Protein AF-S3J4E8-F1 (afdb_monomer_lite)

Secondary structure (DSSP, 8-state):
-HHHHHHHHHHEEEHHHHHHHHHHHHT--HHHHHHHHHHHHHHHHTT-PSS-----BEEETTTEEE--HHHHHHHHHHHHHHHTT--EEE-S-GGGTTEEEE-SS---EEE--EEEHHHHHHHHHHHTPPPPHHHHTTHHHHHHHHHHHHHHHHHHHHHHTT-PPPHHHHHHHHHHHHHHHHHHHHHSPTTTTTS-TT-HHHHHHHHHHHHHTT--TT-GGGSPPHHHHHHHHHHHSTT--HHHHHHHHHHH-SS---

Foldseek 3Di:
DVVVLVLLVLQWDWPVQQLVLCCVVVVHDSLVSLVVVLVLQVCVLVVNDPPFDWAWFDADSPPGTDDDPVQRVLSSVVSNCVNVVFDWDADPDPVRGQKIATDPPDGDIGGITTTRLLRVLLVCVVVVHDDGPSNPVNNVVNVVVNVVVVVVVVVVVVVCVPPPPPPVNVVVVVVVVVVVVVVVVVVPDPDQCVVHVLRLLNVLLVLVCVLCVQDDPVDPVSPDDLVVSLVVSCVSPPPDDSVRSSVSNVVSDPDDDD

Organism: NCBI:txid566551

Structure (mmCIF, N/CA/C/O backbone):
data_AF-S3J4E8-F1
#
_entry.id   AF-S3J4E8-F1
#
loop_
_atom_site.group_PDB
_atom_site.id
_atom_site.type_symbol
_atom_site.label_atom_id
_atom_site.label_alt_id
_atom_site.label_comp_id
_atom_site.label_asym_id
_atom_site.label_entity_id
_atom_site.label_seq_id
_atom_site.pdbx_PDB_ins_code
_atom_site.Cartn_x
_atom_site.Cartn_y
_atom_site.Cartn_z
_atom_site.occupancy
_atom_site.B_iso_or_equiv
_atom_site.auth_seq_id
_atom_site.auth_comp_id
_atom_site.auth_asym_id
_atom_site.auth_atom_id
_atom_site.pdbx_PDB_model_num
ATOM 1 N N . MET A 1 1 ? -10.960 23.795 16.284 1.00 60.25 1 MET A N 1
ATOM 2 C CA . MET A 1 1 ? -10.038 24.200 15.201 1.00 60.25 1 MET A CA 1
ATOM 3 C C . MET A 1 1 ? -8.609 23.750 15.504 1.00 60.25 1 MET A C 1
ATOM 5 O O . MET A 1 1 ? -8.178 22.798 14.882 1.00 60.25 1 MET A O 1
ATOM 9 N N . PHE A 1 2 ? -7.917 24.294 16.517 1.00 82.94 2 PHE A N 1
ATOM 10 C CA . PHE A 1 2 ? -6.540 23.864 16.852 1.00 82.94 2 PHE A CA 1
ATOM 11 C C . PHE A 1 2 ? -6.398 22.401 17.306 1.00 82.94 2 PHE A C 1
ATOM 13 O O . PHE A 1 2 ? -5.354 21.796 17.101 1.00 82.94 2 PHE A O 1
ATOM 20 N N . GLN A 1 3 ? -7.448 21.814 17.892 1.00 84.38 3 GLN A N 1
ATOM 21 C CA . GLN A 1 3 ? -7.449 20.404 18.302 1.00 84.38 3 GLN A CA 1
ATOM 22 C C . GLN A 1 3 ? -7.258 19.440 17.124 1.00 84.38 3 GLN A C 1
ATOM 24 O O . GLN A 1 3 ? -6.568 18.444 17.285 1.00 84.38 3 GLN A O 1
ATOM 29 N N . THR A 1 4 ? -7.818 19.744 15.949 1.00 84.62 4 THR A N 1
ATOM 30 C CA . THR A 1 4 ? -7.674 18.894 14.758 1.00 84.62 4 THR A CA 1
ATOM 31 C C . THR A 1 4 ? -6.219 18.850 14.309 1.00 84.62 4 THR A C 1
ATOM 33 O O . THR A 1 4 ? -5.640 17.775 14.261 1.00 84.62 4 THR A O 1
ATOM 36 N N . ILE A 1 5 ? -5.597 20.018 14.130 1.00 88.62 5 ILE A N 1
ATOM 37 C CA . ILE A 1 5 ? -4.186 20.129 13.734 1.00 88.62 5 ILE A CA 1
ATOM 38 C C . ILE A 1 5 ? -3.266 19.482 14.777 1.00 88.62 5 ILE A C 1
ATOM 40 O O . ILE A 1 5 ? -2.306 18.805 14.429 1.00 88.62 5 ILE A O 1
ATOM 44 N N . ASN A 1 6 ? -3.540 19.673 16.071 1.00 90.56 6 ASN A N 1
ATOM 45 C CA . ASN A 1 6 ? -2.738 19.049 17.125 1.00 90.56 6 ASN A CA 1
ATOM 46 C C . ASN A 1 6 ? -2.862 17.522 17.110 1.00 90.56 6 ASN A C 1
ATOM 48 O O . ASN A 1 6 ? -1.863 16.836 17.311 1.00 90.56 6 ASN A O 1
ATOM 52 N N . ASN A 1 7 ? -4.061 16.998 16.848 1.00 90.31 7 ASN A N 1
ATOM 53 C CA . ASN A 1 7 ? -4.269 15.565 16.693 1.00 90.31 7 ASN A CA 1
ATOM 54 C C . ASN A 1 7 ? -3.555 15.039 15.445 1.00 90.31 7 ASN A C 1
ATOM 56 O O . ASN A 1 7 ? -2.889 14.018 15.528 1.00 90.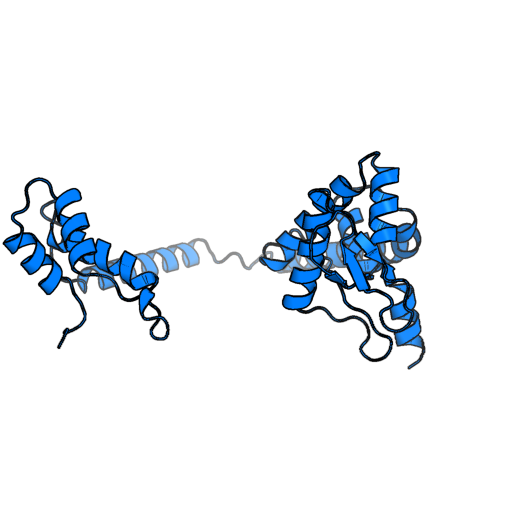31 7 ASN A O 1
ATOM 60 N N . GLU A 1 8 ? -3.633 15.738 14.315 1.00 92.12 8 GLU A N 1
ATOM 61 C CA . GLU A 1 8 ? -2.939 15.332 13.090 1.00 92.12 8 GLU A CA 1
ATOM 62 C C . GLU A 1 8 ? -1.423 15.312 13.287 1.00 92.12 8 GLU A C 1
ATOM 64 O O . GLU A 1 8 ? -0.780 14.305 13.010 1.00 92.12 8 GLU A O 1
ATOM 69 N N . LYS A 1 9 ? -0.859 16.367 13.884 1.00 92.44 9 LYS A N 1
ATOM 70 C CA . LYS A 1 9 ? 0.566 16.417 14.239 1.00 92.44 9 LYS A CA 1
ATOM 71 C C . LYS A 1 9 ? 0.978 15.308 15.203 1.00 92.44 9 LYS A C 1
ATOM 73 O O . LYS A 1 9 ? 2.098 14.816 15.118 1.00 92.44 9 LYS A O 1
ATOM 78 N N . TYR A 1 10 ? 0.101 14.928 16.129 1.00 94.12 10 TYR A N 1
ATOM 79 C CA . TYR A 1 10 ? 0.352 13.821 17.048 1.00 94.12 10 TYR A CA 1
ATOM 80 C C . TYR A 1 10 ? 0.416 12.468 16.320 1.00 94.12 10 TYR A C 1
ATOM 82 O O . TYR A 1 10 ? 1.228 11.620 16.698 1.00 94.12 10 TYR A O 1
ATOM 90 N N . GLU A 1 11 ? -0.400 12.289 15.276 1.00 95.69 11 GLU A N 1
ATOM 91 C CA . GLU A 1 11 ? -0.445 11.082 14.441 1.00 95.69 11 GLU A CA 1
ATOM 92 C C . GLU A 1 11 ? 0.729 10.965 13.464 1.00 95.69 11 GLU A C 1
ATOM 94 O O . GLU A 1 11 ? 0.938 9.875 12.945 1.00 95.69 11 GLU A O 1
ATOM 99 N N . LEU A 1 12 ? 1.502 12.026 13.208 1.00 96.19 12 LEU A N 1
ATOM 100 C CA . LEU A 1 12 ? 2.620 11.958 12.266 1.00 96.19 12 LEU A CA 1
ATOM 101 C C . LEU A 1 12 ? 3.702 10.991 12.747 1.00 96.19 12 LEU A C 1
ATOM 103 O O . LEU A 1 12 ? 4.309 11.168 13.810 1.00 96.19 12 LEU A O 1
ATOM 107 N N . VAL A 1 13 ? 3.981 10.003 11.905 1.00 97.69 13 VAL A N 1
ATOM 108 C CA . VAL A 1 13 ? 5.152 9.137 12.003 1.00 97.69 13 VAL A CA 1
ATOM 109 C C . VAL A 1 13 ? 5.897 9.240 10.680 1.00 97.69 13 VAL A C 1
ATOM 111 O O . VAL A 1 13 ? 5.409 8.785 9.648 1.00 97.69 13 VAL A O 1
ATOM 114 N N . HIS A 1 14 ? 7.057 9.893 10.705 1.00 97.62 14 HIS A N 1
ATOM 115 C CA . HIS A 1 14 ? 7.906 10.052 9.528 1.00 97.62 14 HIS A CA 1
ATOM 116 C C . HIS A 1 14 ? 8.497 8.701 9.108 1.00 97.62 14 HIS A C 1
ATOM 118 O O . HIS A 1 14 ? 8.865 7.895 9.971 1.00 97.62 14 HIS A O 1
ATOM 124 N N . PHE A 1 15 ? 8.604 8.456 7.800 1.00 97.31 15 PHE A N 1
ATOM 125 C CA . PHE A 1 15 ? 8.989 7.142 7.286 1.00 97.31 15 PHE A CA 1
ATOM 126 C C . PHE A 1 15 ? 10.349 6.660 7.793 1.00 97.31 15 PHE A C 1
ATOM 128 O O . PHE A 1 15 ? 10.477 5.522 8.237 1.00 97.31 15 PHE A O 1
ATOM 135 N N . GLU A 1 16 ? 11.340 7.547 7.800 1.00 96.81 16 GLU A N 1
ATOM 136 C CA . GLU A 1 16 ? 12.709 7.213 8.186 1.00 96.81 16 GLU A CA 1
ATOM 137 C C . GLU A 1 16 ? 12.808 6.783 9.656 1.00 96.81 16 GLU A C 1
ATOM 139 O O . GLU A 1 16 ? 13.573 5.877 9.983 1.00 96.81 16 GLU A O 1
ATOM 144 N N . ILE A 1 17 ? 11.978 7.367 10.532 1.00 97.75 17 ILE A N 1
ATOM 145 C CA . ILE A 1 17 ? 11.915 6.999 11.954 1.00 97.75 17 ILE A CA 1
ATOM 146 C C . ILE A 1 17 ? 11.391 5.570 12.087 1.00 97.75 17 ILE A C 1
ATOM 148 O O . ILE A 1 17 ? 12.041 4.734 12.713 1.00 97.75 17 ILE A O 1
ATOM 152 N N . LEU A 1 18 ? 10.242 5.280 11.466 1.00 97.50 18 LEU A N 1
ATOM 153 C CA . LEU A 1 18 ? 9.630 3.955 11.534 1.00 97.50 18 LEU A CA 1
ATOM 154 C C . LEU A 1 18 ? 10.574 2.882 10.981 1.00 97.50 18 LEU A C 1
ATOM 156 O O . LEU A 1 18 ? 10.802 1.869 11.634 1.00 97.50 18 LEU A O 1
ATOM 160 N N . LEU A 1 19 ? 11.142 3.110 9.796 1.00 97.50 19 LEU A N 1
ATOM 161 C CA . LEU A 1 19 ? 12.007 2.139 9.124 1.00 97.50 19 LEU A CA 1
ATOM 162 C C . LEU A 1 19 ? 13.306 1.892 9.889 1.00 97.50 19 LEU A C 1
ATOM 164 O O . LEU A 1 19 ? 13.728 0.743 10.006 1.00 97.50 19 LEU A O 1
ATOM 168 N N . SER A 1 20 ? 13.911 2.940 10.453 1.00 97.56 20 SER A N 1
ATOM 169 C CA . SER A 1 20 ? 15.115 2.803 11.280 1.00 97.56 20 SER A CA 1
ATOM 170 C C . SER A 1 20 ? 14.837 1.986 12.538 1.00 97.56 20 SER A C 1
ATOM 172 O O . SER A 1 20 ? 15.631 1.127 12.917 1.00 97.56 20 SER A O 1
ATOM 174 N N . GLU A 1 21 ? 13.704 2.220 13.196 1.00 97.31 21 GLU A N 1
ATOM 175 C CA . GLU A 1 21 ? 13.338 1.461 14.388 1.00 97.31 21 GLU A CA 1
ATOM 176 C C . GLU A 1 21 ? 12.974 0.008 14.076 1.00 97.31 21 GLU A C 1
ATOM 178 O O . GLU A 1 21 ? 13.419 -0.881 14.797 1.00 97.31 21 GLU A O 1
ATOM 183 N N . VAL A 1 22 ? 12.239 -0.250 12.989 1.00 96.06 22 VAL A N 1
ATOM 184 C CA . VAL A 1 22 ? 11.954 -1.614 12.510 1.00 96.06 22 VAL A CA 1
ATOM 185 C C . VAL A 1 22 ? 13.253 -2.347 12.176 1.00 96.06 22 VAL A C 1
ATOM 187 O O . VAL A 1 22 ? 13.450 -3.474 12.626 1.00 96.06 22 VAL A O 1
ATOM 190 N N . SER A 1 23 ? 14.164 -1.696 11.446 1.00 96.50 23 SER A N 1
ATOM 191 C CA . SER A 1 23 ? 15.484 -2.237 11.102 1.00 96.50 23 SER A CA 1
ATOM 192 C C . SER A 1 23 ? 16.270 -2.645 12.351 1.00 96.50 23 SER A C 1
ATOM 194 O O . SER A 1 23 ? 16.748 -3.777 12.441 1.00 96.50 23 SER A O 1
ATOM 196 N N . ASN A 1 24 ? 16.330 -1.765 13.353 1.00 96.19 24 ASN A N 1
ATOM 197 C CA . ASN A 1 24 ? 17.032 -2.035 14.608 1.00 96.19 24 ASN A CA 1
ATOM 198 C C . ASN A 1 24 ? 16.364 -3.138 15.442 1.00 96.19 24 ASN A C 1
ATOM 200 O O . ASN A 1 24 ? 17.056 -3.980 16.011 1.00 96.19 24 ASN A O 1
ATOM 204 N N . GLN A 1 25 ? 15.034 -3.131 15.540 1.00 95.06 25 GLN A N 1
ATOM 205 C CA . GLN A 1 25 ? 14.280 -4.075 16.366 1.00 95.06 25 GLN A CA 1
ATOM 206 C C . GLN A 1 25 ? 14.329 -5.499 15.808 1.00 95.06 25 GLN A C 1
ATOM 208 O O . GLN A 1 25 ? 14.538 -6.447 16.564 1.00 95.06 25 GLN A O 1
ATOM 213 N N . GLU A 1 26 ? 14.148 -5.645 14.496 1.00 93.31 26 GLU A N 1
ATOM 214 C CA . GLU A 1 26 ? 14.119 -6.947 13.821 1.00 93.31 26 GLU A CA 1
ATOM 215 C C . GLU A 1 26 ? 15.520 -7.419 13.394 1.00 93.31 26 GLU A C 1
ATOM 217 O O . GLU A 1 26 ? 15.673 -8.520 12.867 1.00 93.31 26 GLU A O 1
ATOM 222 N N . ASN A 1 27 ? 16.556 -6.609 13.651 1.00 95.25 27 ASN A N 1
ATOM 223 C CA . ASN A 1 27 ? 17.945 -6.877 13.276 1.00 95.25 27 ASN A CA 1
ATOM 224 C C . ASN A 1 27 ? 18.097 -7.175 11.769 1.00 95.25 27 ASN A C 1
ATOM 226 O O . ASN A 1 27 ? 18.763 -8.130 11.362 1.00 95.25 27 ASN A O 1
ATOM 230 N N . ILE A 1 28 ? 17.461 -6.334 10.954 1.00 95.69 28 ILE A N 1
ATOM 231 C CA . ILE A 1 28 ? 17.523 -6.341 9.487 1.00 95.69 28 ILE A CA 1
ATOM 232 C C . ILE A 1 28 ? 18.126 -5.025 8.993 1.00 95.69 28 ILE A C 1
ATOM 234 O O . ILE A 1 28 ? 18.152 -4.029 9.717 1.00 95.69 28 ILE A O 1
ATOM 238 N N . SER A 1 29 ? 18.601 -4.983 7.754 1.00 97.38 29 SER A N 1
ATOM 239 C CA . SER A 1 29 ? 19.073 -3.741 7.137 1.00 97.38 29 SER A CA 1
ATOM 240 C C . SER A 1 29 ? 17.929 -2.750 6.878 1.00 97.38 29 SER A C 1
ATOM 242 O O . SER A 1 29 ? 16.767 -3.133 6.726 1.00 97.38 29 SER A O 1
ATOM 244 N N . PHE A 1 30 ? 18.257 -1.460 6.766 1.00 96.75 30 PHE A N 1
ATOM 245 C CA . PHE A 1 30 ? 17.278 -0.428 6.402 1.00 96.75 30 PHE A CA 1
ATOM 246 C C . PHE A 1 30 ? 16.617 -0.719 5.041 1.00 96.75 30 PHE A C 1
ATOM 248 O O . PHE A 1 30 ? 15.410 -0.558 4.892 1.00 96.75 30 PHE A O 1
ATOM 255 N N . ALA A 1 31 ? 17.385 -1.234 4.073 1.00 97.25 31 ALA A N 1
ATOM 256 C CA . ALA A 1 31 ? 16.875 -1.650 2.767 1.00 97.25 31 ALA A CA 1
ATOM 257 C C . ALA A 1 31 ? 15.844 -2.792 2.874 1.00 97.25 31 ALA A C 1
ATOM 259 O O . ALA A 1 31 ? 14.809 -2.759 2.207 1.00 97.25 31 ALA A O 1
ATOM 260 N N . GLU A 1 32 ? 16.074 -3.775 3.749 1.00 97.19 32 GLU A N 1
ATOM 261 C CA . GLU A 1 32 ? 15.098 -4.840 4.019 1.00 97.19 32 GLU A CA 1
ATOM 262 C C . GLU A 1 32 ? 13.833 -4.293 4.692 1.00 97.19 32 GLU A C 1
ATOM 264 O O . GLU A 1 32 ? 12.727 -4.675 4.305 1.00 97.19 32 GLU A O 1
ATOM 269 N N . ALA A 1 33 ? 13.965 -3.352 5.635 1.00 96.50 33 ALA A N 1
ATOM 270 C CA . ALA A 1 33 ? 12.812 -2.679 6.238 1.00 96.50 33 ALA A CA 1
ATOM 271 C C . ALA A 1 33 ? 11.984 -1.919 5.181 1.00 96.50 33 ALA A C 1
ATOM 273 O O . ALA A 1 33 ? 10.755 -2.040 5.157 1.00 96.50 33 ALA A O 1
ATOM 274 N N . CYS A 1 34 ? 12.642 -1.209 4.255 1.00 97.38 34 CYS A N 1
ATOM 275 C CA . CYS A 1 34 ? 11.984 -0.575 3.108 1.00 97.38 34 CYS A CA 1
ATOM 276 C C . CYS A 1 34 ? 11.224 -1.595 2.252 1.00 97.38 34 CYS A C 1
ATOM 278 O O . CYS A 1 34 ? 10.076 -1.346 1.882 1.00 97.38 34 CYS A O 1
ATOM 280 N N . ALA A 1 35 ? 11.834 -2.750 1.964 1.00 96.38 35 ALA A N 1
ATOM 281 C CA . ALA A 1 35 ? 11.227 -3.801 1.149 1.00 96.38 35 ALA A CA 1
ATOM 282 C C . ALA A 1 35 ? 9.939 -4.354 1.777 1.00 96.38 35 ALA A C 1
ATOM 284 O O . ALA A 1 35 ? 8.937 -4.526 1.079 1.00 96.38 35 ALA A O 1
ATOM 285 N N . VAL A 1 36 ? 9.956 -4.607 3.091 1.00 92.94 36 VAL A N 1
ATOM 286 C CA . VAL A 1 36 ? 8.789 -5.102 3.838 1.00 92.94 36 VAL A CA 1
ATOM 287 C C . VAL A 1 36 ? 7.648 -4.091 3.762 1.00 92.94 36 VAL A C 1
ATOM 289 O O . VAL A 1 36 ? 6.560 -4.431 3.303 1.00 92.94 36 VAL A O 1
ATOM 292 N N . ILE A 1 37 ? 7.903 -2.832 4.123 1.00 93.12 37 ILE A N 1
ATOM 293 C CA . ILE A 1 37 ? 6.861 -1.798 4.128 1.00 93.12 37 ILE A CA 1
ATOM 294 C C . ILE A 1 37 ? 6.342 -1.501 2.714 1.00 93.12 37 ILE A C 1
ATOM 296 O O . ILE A 1 37 ? 5.136 -1.335 2.534 1.00 93.12 37 ILE A O 1
ATOM 300 N N . ALA A 1 38 ? 7.208 -1.494 1.694 1.00 93.81 38 ALA A N 1
ATOM 301 C CA . ALA A 1 38 ? 6.792 -1.310 0.301 1.00 93.81 38 ALA A CA 1
ATOM 302 C C . ALA A 1 38 ? 5.850 -2.420 -0.174 1.00 93.81 38 ALA A C 1
ATOM 304 O O . ALA A 1 38 ? 4.893 -2.149 -0.906 1.00 93.81 38 ALA A O 1
ATOM 305 N N . ARG A 1 39 ? 6.126 -3.668 0.219 1.00 89.69 39 ARG A N 1
ATOM 306 C CA . ARG A 1 39 ? 5.312 -4.830 -0.141 1.00 89.69 39 ARG A CA 1
ATOM 307 C C . ARG A 1 39 ? 3.933 -4.757 0.502 1.00 89.69 39 ARG A C 1
ATOM 309 O O . ARG A 1 39 ? 2.945 -4.876 -0.219 1.00 89.69 39 ARG A O 1
ATOM 316 N N . GLU A 1 40 ? 3.879 -4.497 1.806 1.00 88.06 40 GLU A N 1
ATOM 317 C CA . GLU A 1 40 ? 2.612 -4.344 2.532 1.00 88.06 40 GLU A CA 1
ATOM 318 C C . GLU A 1 40 ? 1.782 -3.184 1.955 1.00 88.06 40 GLU A C 1
ATOM 320 O O . GLU A 1 40 ? 0.613 -3.361 1.618 1.00 88.06 40 GLU A O 1
ATOM 325 N N . ALA A 1 41 ? 2.407 -2.026 1.709 1.00 88.75 41 ALA A N 1
ATOM 326 C CA . ALA A 1 41 ? 1.729 -0.874 1.112 1.00 88.75 41 ALA A CA 1
ATOM 327 C C . ALA A 1 41 ? 1.229 -1.136 -0.324 1.00 88.75 41 ALA A C 1
ATOM 329 O O . ALA A 1 41 ? 0.161 -0.654 -0.701 1.00 88.75 41 ALA A O 1
ATOM 330 N N . SER A 1 42 ? 1.968 -1.908 -1.133 1.00 86.19 42 SER A N 1
ATOM 331 C CA . SER A 1 42 ? 1.578 -2.216 -2.522 1.00 86.19 42 SER A CA 1
ATOM 332 C C . SER A 1 42 ? 0.309 -3.066 -2.591 1.00 86.19 42 SER A C 1
ATOM 334 O O . SER A 1 42 ? -0.554 -2.807 -3.428 1.00 86.19 42 SER A O 1
ATOM 336 N N . TRP A 1 43 ? 0.148 -4.038 -1.688 1.00 78.81 43 TRP A N 1
ATOM 337 C CA . TRP A 1 43 ? -1.056 -4.877 -1.637 1.00 78.81 43 TRP A CA 1
ATOM 338 C C . TRP A 1 43 ? -2.334 -4.079 -1.379 1.00 78.81 43 TRP A C 1
ATOM 340 O O . TRP A 1 43 ? -3.412 -4.443 -1.851 1.00 78.81 43 TRP A O 1
ATOM 350 N N . HIS A 1 44 ? -2.218 -2.957 -0.672 1.00 71.06 44 HIS A N 1
ATOM 351 C CA . HIS A 1 44 ? -3.345 -2.077 -0.395 1.00 71.06 44 HIS A CA 1
ATOM 352 C C . HIS A 1 44 ? -3.805 -1.276 -1.622 1.00 71.06 44 HIS A C 1
ATOM 354 O O . HIS A 1 44 ? -4.999 -0.996 -1.731 1.00 71.06 44 HIS A O 1
ATOM 360 N N . LEU A 1 45 ? -2.908 -0.963 -2.566 1.00 69.12 45 LEU A N 1
ATOM 361 C CA . LEU A 1 45 ? -3.271 -0.282 -3.818 1.00 69.12 45 LEU A CA 1
ATOM 362 C C . LEU A 1 45 ? -4.005 -1.197 -4.803 1.00 69.12 45 LEU A C 1
ATOM 364 O O . LEU A 1 45 ? -4.861 -0.735 -5.551 1.00 69.12 45 LEU A O 1
ATOM 368 N N . GLU A 1 46 ? -3.719 -2.499 -4.784 1.00 62.69 46 GLU A N 1
ATOM 369 C CA . GLU A 1 46 ? -4.351 -3.479 -5.681 1.00 62.69 46 GLU A CA 1
ATOM 370 C C . GLU A 1 46 ? -5.753 -3.917 -5.214 1.00 62.69 46 GLU A C 1
ATOM 372 O O . GLU A 1 46 ? -6.381 -4.780 -5.824 1.00 62.69 46 GLU A O 1
ATOM 377 N N . GLY A 1 47 ? -6.275 -3.326 -4.133 1.00 53.47 47 GLY A N 1
ATOM 378 C CA . GLY A 1 47 ? -7.628 -3.601 -3.649 1.00 53.47 47 GLY A CA 1
ATOM 379 C C . GLY A 1 47 ? -7.805 -4.990 -3.027 1.00 53.47 47 GLY A C 1
ATOM 380 O O . GLY A 1 47 ? -8.943 -5.413 -2.815 1.00 53.47 47 GLY A O 1
ATOM 381 N N . ILE A 1 48 ? -6.713 -5.688 -2.690 1.00 48.25 48 ILE A N 1
ATOM 382 C CA . ILE A 1 48 ? -6.744 -6.967 -1.968 1.00 48.25 48 ILE A CA 1
ATOM 383 C C . ILE A 1 48 ? -6.202 -6.756 -0.546 1.00 48.25 48 ILE A C 1
ATOM 385 O O . ILE A 1 48 ? -5.012 -6.944 -0.296 1.00 48.25 48 ILE A O 1
ATOM 389 N N . PRO A 1 49 ? -7.046 -6.368 0.427 1.00 49.72 49 PRO A N 1
ATOM 390 C CA . PRO A 1 49 ? -6.595 -6.207 1.796 1.00 49.72 49 PRO A CA 1
ATOM 391 C C . PRO A 1 49 ? -6.738 -7.519 2.577 1.00 49.72 49 PRO A C 1
ATOM 393 O O . PRO A 1 49 ? -7.838 -8.054 2.745 1.00 49.72 49 PRO A O 1
ATOM 396 N N . PHE A 1 50 ? -5.644 -7.959 3.198 1.00 45.88 50 PHE A N 1
ATOM 397 C CA . PHE A 1 50 ? -5.780 -8.381 4.589 1.00 45.88 50 PHE A CA 1
ATOM 398 C C . PHE A 1 50 ? -6.198 -7.149 5.410 1.00 45.88 50 PHE A C 1
ATOM 400 O O . PHE A 1 50 ? -5.838 -6.018 5.093 1.00 45.88 50 PHE A O 1
ATOM 407 N N . ASN A 1 51 ? -7.080 -7.371 6.380 1.00 54.12 51 ASN A N 1
ATOM 408 C CA . ASN A 1 51 ? -7.833 -6.339 7.089 1.00 54.12 51 ASN A CA 1
ATOM 409 C C . ASN A 1 51 ? -6.989 -5.134 7.562 1.00 54.12 51 ASN A C 1
ATOM 411 O O . ASN A 1 51 ? -6.001 -5.313 8.253 1.00 54.12 51 ASN A O 1
ATOM 415 N N . GLU A 1 52 ? -7.517 -3.929 7.297 1.00 62.00 52 GLU A N 1
ATOM 416 C CA . GLU A 1 52 ? -6.976 -2.599 7.656 1.00 62.00 52 GLU A CA 1
ATOM 417 C C . GLU A 1 52 ? -5.686 -2.180 6.933 1.00 62.00 52 GLU A C 1
ATOM 419 O O . GLU A 1 52 ? -4.594 -2.319 7.485 1.00 62.00 52 GLU A O 1
ATOM 424 N N . PRO A 1 53 ? -5.814 -1.599 5.719 1.00 72.31 53 PRO A N 1
ATOM 425 C CA . PRO A 1 53 ? -4.684 -0.956 5.074 1.00 72.31 53 PRO A CA 1
ATOM 426 C C . PRO A 1 53 ? -4.233 0.266 5.875 1.00 72.31 53 PRO A C 1
ATOM 428 O O . PRO A 1 53 ? -5.057 1.106 6.247 1.00 72.31 53 PRO A O 1
ATOM 431 N N . PHE A 1 54 ? -2.927 0.385 6.095 1.00 86.31 54 PHE A N 1
ATOM 432 C CA . PHE A 1 54 ? -2.313 1.686 6.331 1.00 86.31 54 PHE A CA 1
ATOM 433 C C . PHE A 1 54 ? -1.987 2.324 4.977 1.00 86.31 54 PHE A C 1
ATOM 435 O O . PHE A 1 54 ? -1.793 1.630 3.977 1.00 86.31 54 PHE A O 1
ATOM 442 N N . TYR A 1 55 ? -1.899 3.650 4.941 1.00 88.88 55 TYR A N 1
ATOM 443 C CA . TYR A 1 55 ? -1.539 4.383 3.728 1.00 88.88 55 TYR A CA 1
ATOM 444 C C . TYR A 1 55 ? -0.257 5.187 3.923 1.00 88.88 55 TYR A C 1
ATOM 446 O O . TYR A 1 55 ? 0.126 5.525 5.045 1.00 88.88 55 TYR A O 1
ATOM 454 N N . LEU A 1 56 ? 0.378 5.512 2.797 1.00 93.56 56 LEU A N 1
ATOM 455 C CA . LEU A 1 56 ? 1.490 6.454 2.727 1.00 93.56 56 LEU A CA 1
ATOM 456 C C . LEU A 1 56 ? 0.914 7.832 2.404 1.00 93.56 56 LEU A C 1
ATOM 458 O O . LEU A 1 56 ? 0.282 8.009 1.356 1.00 93.56 56 LEU A O 1
ATOM 462 N N . TYR A 1 57 ? 1.098 8.777 3.321 1.00 94.25 57 TYR A N 1
ATOM 463 C CA . TYR A 1 57 ? 0.480 10.095 3.264 1.00 94.25 57 TYR A CA 1
ATOM 464 C C . TYR A 1 57 ? 1.485 11.200 2.972 1.00 94.25 57 TYR A C 1
ATOM 466 O O . TYR A 1 57 ? 2.581 11.215 3.533 1.00 94.25 57 TYR A O 1
ATOM 474 N N . ASP A 1 58 ? 1.052 12.166 2.169 1.00 94.38 58 ASP A N 1
ATOM 475 C CA . ASP A 1 58 ? 1.606 13.513 2.210 1.00 94.38 58 ASP A CA 1
ATOM 476 C C . ASP A 1 58 ? 0.941 14.255 3.373 1.00 94.38 58 ASP A C 1
ATOM 478 O O . ASP A 1 58 ? -0.220 13.993 3.722 1.00 94.38 58 ASP A O 1
ATOM 482 N N . TYR A 1 59 ? 1.667 15.184 3.977 1.00 93.69 59 TYR A N 1
ATOM 483 C CA . TYR A 1 59 ? 1.132 16.006 5.047 1.00 93.69 59 TYR A CA 1
ATOM 484 C C . TYR A 1 59 ? 1.611 17.445 4.925 1.00 93.69 59 TYR A C 1
ATOM 486 O O . TYR A 1 59 ? 2.808 17.726 4.900 1.00 93.69 59 TYR A O 1
ATOM 494 N N . ASP A 1 60 ? 0.659 18.370 4.983 1.00 90.19 60 ASP A N 1
ATOM 495 C CA . ASP A 1 60 ? 0.940 19.779 5.198 1.00 90.19 60 ASP A CA 1
ATOM 496 C C . ASP A 1 60 ? -0.057 20.388 6.191 1.00 90.19 60 ASP A C 1
ATOM 498 O O . ASP A 1 60 ? -1.152 19.882 6.413 1.00 90.19 60 ASP A O 1
ATOM 502 N N . VAL A 1 61 ? 0.323 21.490 6.835 1.00 88.75 61 VAL A N 1
ATOM 503 C CA . VAL A 1 61 ? -0.481 22.090 7.918 1.00 88.75 61 VAL A CA 1
ATOM 504 C C . VAL A 1 61 ? -1.798 22.703 7.414 1.00 88.75 61 VAL A C 1
ATOM 506 O O . VAL A 1 61 ? -2.698 22.945 8.219 1.00 88.75 61 VAL A O 1
ATOM 509 N N . ILE A 1 62 ? -1.911 22.990 6.115 1.00 88.12 62 ILE A N 1
ATOM 510 C CA . ILE A 1 62 ? -3.094 23.601 5.503 1.00 88.12 62 ILE A CA 1
ATOM 511 C C . ILE A 1 62 ? -4.099 22.517 5.101 1.00 88.12 62 ILE A C 1
ATOM 513 O O . ILE A 1 62 ? -5.277 22.646 5.436 1.00 88.12 62 ILE A O 1
ATOM 517 N N . ASN A 1 63 ? -3.650 21.465 4.411 1.00 89.38 63 ASN A N 1
ATOM 518 C CA . ASN A 1 63 ? -4.520 20.405 3.891 1.00 89.38 63 ASN A CA 1
ATOM 519 C C . ASN A 1 63 ? -4.621 19.180 4.816 1.00 89.38 63 ASN A C 1
ATOM 521 O O . ASN A 1 63 ? -5.525 18.364 4.640 1.00 89.38 63 ASN A O 1
ATOM 525 N N . GLY A 1 64 ? -3.738 19.053 5.808 1.00 92.44 64 GLY A N 1
ATOM 526 C CA . GLY A 1 64 ? -3.659 17.890 6.688 1.00 92.44 64 GLY A CA 1
ATOM 527 C C . GLY A 1 64 ? -3.089 16.667 5.967 1.00 92.44 64 GLY A C 1
ATOM 528 O O . GLY A 1 64 ? -2.261 16.784 5.064 1.00 92.44 64 GLY A O 1
ATOM 529 N N . PHE A 1 65 ? -3.525 15.474 6.377 1.00 92.88 65 PHE A N 1
ATOM 530 C CA . PHE A 1 65 ? -3.157 14.229 5.699 1.00 92.88 65 PHE A CA 1
ATOM 531 C C . PHE A 1 65 ? -3.853 14.125 4.342 1.00 92.88 65 PHE A C 1
ATOM 533 O O . PHE A 1 65 ? -5.084 14.134 4.275 1.00 92.88 65 PHE A O 1
ATOM 540 N N . SER A 1 66 ? -3.079 13.911 3.282 1.00 91.38 66 SER A N 1
ATOM 541 C CA . SER A 1 66 ? -3.607 13.615 1.952 1.00 91.38 66 SER A CA 1
ATOM 542 C C . SER A 1 66 ? -2.969 12.351 1.383 1.00 91.38 66 SER A C 1
ATOM 544 O O . SER A 1 66 ? -1.773 12.104 1.534 1.00 91.38 66 SER A O 1
ATOM 546 N N . ASN A 1 67 ? -3.789 11.503 0.770 1.00 85.69 67 ASN A N 1
ATOM 547 C CA . ASN A 1 67 ? -3.331 10.360 -0.003 1.00 85.69 67 ASN A CA 1
ATOM 548 C C . ASN A 1 67 ? -3.939 10.451 -1.405 1.00 85.69 67 ASN A C 1
ATOM 550 O O . ASN A 1 67 ? -5.096 10.818 -1.594 1.00 85.69 67 ASN A O 1
ATOM 554 N N . SER A 1 68 ? -3.123 10.174 -2.409 1.00 87.75 68 SER A N 1
ATOM 555 C CA . SER A 1 68 ? -3.570 10.002 -3.787 1.00 87.75 68 SER A CA 1
ATOM 556 C C . SER A 1 68 ? -2.795 8.838 -4.369 1.00 87.75 68 SER A C 1
ATOM 558 O O . SER A 1 68 ? -1.641 8.638 -3.990 1.00 87.75 68 SER A O 1
ATOM 560 N N . ASP A 1 69 ? -3.388 8.108 -5.308 1.00 85.81 69 ASP A N 1
ATOM 561 C CA . ASP A 1 69 ? -2.716 6.961 -5.925 1.00 85.81 69 ASP A CA 1
ATOM 562 C C . ASP A 1 69 ? -1.371 7.368 -6.535 1.00 85.81 69 ASP A C 1
ATOM 564 O O . ASP A 1 69 ? -0.390 6.638 -6.430 1.00 85.81 69 ASP A O 1
ATOM 568 N N . ALA A 1 70 ? -1.285 8.570 -7.116 1.00 90.06 70 ALA A N 1
ATOM 569 C CA . ALA A 1 70 ? -0.037 9.111 -7.645 1.00 90.06 70 ALA A CA 1
ATOM 570 C C . ALA A 1 70 ? 1.030 9.297 -6.552 1.00 90.06 70 ALA A C 1
ATOM 572 O O . ALA A 1 70 ? 2.172 8.876 -6.735 1.00 90.06 70 ALA A O 1
ATOM 573 N N . PHE A 1 71 ? 0.660 9.887 -5.410 1.00 91.62 71 PHE A N 1
ATOM 574 C CA . PHE A 1 71 ? 1.579 10.078 -4.288 1.00 91.62 71 PHE A CA 1
ATOM 575 C C . PHE A 1 71 ? 1.980 8.743 -3.655 1.00 91.62 71 PHE A C 1
ATOM 577 O O . PHE A 1 71 ? 3.163 8.475 -3.488 1.00 91.62 71 PHE A O 1
ATOM 584 N N . SER A 1 72 ? 1.018 7.861 -3.378 1.00 90.50 72 SER A N 1
ATOM 585 C CA . SER A 1 72 ? 1.304 6.552 -2.791 1.00 90.50 72 SER A CA 1
ATOM 586 C C . SER A 1 72 ? 2.196 5.704 -3.701 1.00 90.50 72 SER A C 1
ATOM 588 O O . SER A 1 72 ? 3.135 5.083 -3.211 1.00 90.50 72 SER A O 1
ATOM 590 N N . ASN A 1 73 ? 1.988 5.736 -5.023 1.00 91.75 73 ASN A N 1
ATOM 591 C CA . ASN A 1 73 ? 2.894 5.092 -5.978 1.00 91.75 73 ASN A CA 1
ATOM 592 C C . ASN A 1 73 ? 4.303 5.704 -5.949 1.00 91.75 73 ASN A C 1
ATOM 594 O O . ASN A 1 73 ? 5.286 4.965 -5.998 1.00 91.75 73 ASN A O 1
ATOM 598 N N . GLN A 1 74 ? 4.420 7.031 -5.836 1.00 94.69 74 GLN A N 1
ATOM 599 C CA . GLN A 1 74 ? 5.708 7.717 -5.710 1.00 94.69 74 GLN A CA 1
ATOM 600 C C . GLN A 1 74 ? 6.454 7.277 -4.441 1.00 94.69 74 GLN A C 1
ATOM 602 O O . GLN A 1 74 ? 7.615 6.884 -4.529 1.00 94.69 74 GLN A O 1
ATOM 607 N N . SER A 1 75 ? 5.777 7.244 -3.291 1.00 95.50 75 SER A N 1
ATOM 608 C CA . SER A 1 75 ? 6.352 6.794 -2.017 1.00 95.50 75 SER A CA 1
ATOM 609 C C . SER A 1 75 ? 6.707 5.301 -2.019 1.00 95.50 75 SER A C 1
ATOM 611 O O . SER A 1 75 ? 7.742 4.909 -1.485 1.00 95.50 75 SER A O 1
ATOM 613 N N . ILE A 1 76 ? 5.898 4.448 -2.655 1.00 95.19 76 ILE A N 1
ATOM 614 C CA . ILE A 1 76 ? 6.221 3.022 -2.818 1.00 95.19 76 ILE A CA 1
ATOM 615 C C . ILE A 1 76 ? 7.459 2.844 -3.700 1.00 95.19 76 ILE A C 1
ATOM 617 O O . ILE A 1 76 ? 8.317 2.025 -3.377 1.00 95.19 76 ILE A O 1
ATOM 621 N N . ASN A 1 77 ? 7.577 3.595 -4.796 1.00 95.56 77 ASN A N 1
ATOM 622 C CA . ASN A 1 77 ? 8.765 3.548 -5.650 1.00 95.56 77 ASN A CA 1
ATOM 623 C C . ASN A 1 77 ? 10.006 4.058 -4.912 1.00 95.56 77 ASN A C 1
ATOM 625 O O . ASN A 1 77 ? 11.060 3.442 -5.025 1.00 95.56 77 ASN A O 1
ATOM 629 N N . PHE A 1 78 ? 9.859 5.090 -4.077 1.00 97.31 78 PHE A N 1
ATOM 630 C CA . PHE A 1 78 ? 10.933 5.559 -3.208 1.00 97.31 78 PHE A CA 1
ATOM 631 C C . PHE A 1 78 ? 11.449 4.438 -2.291 1.00 97.31 78 PHE A C 1
ATOM 633 O O . PHE A 1 78 ? 12.647 4.155 -2.250 1.00 97.31 78 PHE A O 1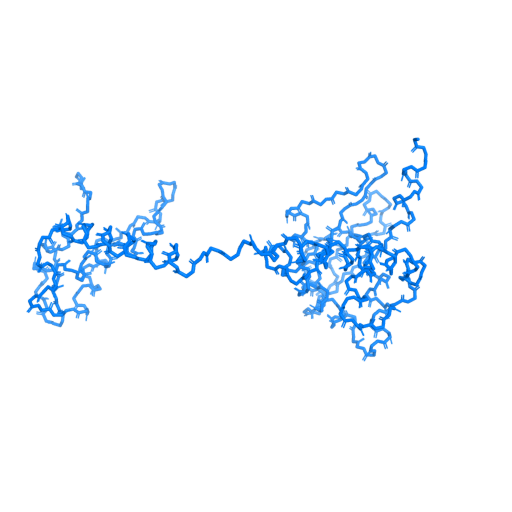
ATOM 640 N N . LEU A 1 79 ? 10.538 3.736 -1.608 1.00 97.50 79 LEU A N 1
ATOM 641 C CA . LEU A 1 79 ? 10.885 2.585 -0.774 1.00 97.50 79 LEU A CA 1
ATOM 642 C C . LEU A 1 79 ? 11.526 1.446 -1.581 1.00 97.50 79 LEU A C 1
ATOM 644 O O . LEU A 1 79 ? 12.479 0.830 -1.108 1.00 97.50 79 LEU A O 1
ATOM 648 N N . LYS A 1 80 ? 11.028 1.159 -2.791 1.00 96.62 80 LYS A N 1
ATOM 649 C CA . LYS A 1 80 ? 11.582 0.119 -3.675 1.00 96.62 80 LYS A CA 1
ATOM 650 C C . LYS A 1 80 ? 13.005 0.446 -4.118 1.00 96.62 80 LYS A C 1
ATOM 652 O O . LYS A 1 80 ? 13.853 -0.440 -4.086 1.00 96.62 80 LYS A O 1
ATOM 657 N N . ASP A 1 81 ? 13.281 1.693 -4.483 1.00 96.31 81 ASP A N 1
ATOM 658 C CA . ASP A 1 81 ? 14.626 2.117 -4.875 1.00 96.31 81 ASP A CA 1
ATOM 659 C C . ASP A 1 81 ? 15.602 1.964 -3.702 1.00 96.31 81 ASP A C 1
ATOM 661 O O . ASP A 1 81 ? 16.664 1.359 -3.862 1.00 96.31 81 ASP A O 1
ATOM 665 N N . MET A 1 82 ? 15.215 2.414 -2.501 1.00 96.62 82 MET A N 1
ATOM 666 C CA . MET A 1 82 ? 16.016 2.215 -1.285 1.00 96.62 82 MET A CA 1
ATOM 667 C C . MET A 1 82 ? 16.215 0.729 -0.954 1.00 96.62 82 MET A C 1
ATOM 669 O O . MET A 1 82 ? 17.309 0.318 -0.571 1.00 96.62 82 MET A O 1
ATOM 673 N N . ALA A 1 83 ? 15.189 -0.103 -1.147 1.00 97.25 83 ALA A N 1
ATOM 674 C CA . ALA A 1 83 ? 15.281 -1.551 -0.960 1.00 97.25 83 ALA A CA 1
ATOM 675 C C . ALA A 1 83 ? 16.256 -2.226 -1.941 1.00 97.25 83 ALA A C 1
ATOM 677 O O . ALA A 1 83 ? 16.869 -3.239 -1.609 1.00 97.25 83 ALA A O 1
ATOM 678 N N . LEU A 1 84 ? 16.421 -1.659 -3.138 1.00 95.56 84 LEU A N 1
ATOM 679 C CA . LEU A 1 84 ? 17.384 -2.104 -4.148 1.00 95.56 84 LEU A CA 1
ATOM 680 C C . LEU A 1 84 ? 18.787 -1.503 -3.950 1.00 95.56 84 LEU A C 1
ATOM 682 O O . LEU A 1 84 ? 19.667 -1.720 -4.784 1.00 95.56 84 LEU A O 1
ATOM 686 N N . GLY A 1 85 ? 19.007 -0.783 -2.846 1.00 93.94 85 GLY A N 1
ATOM 687 C CA . GLY A 1 85 ? 20.300 -0.223 -2.465 1.00 93.94 85 GLY A CA 1
ATOM 688 C C . GLY A 1 85 ? 20.577 1.174 -3.015 1.00 93.94 85 GLY A C 1
ATOM 689 O O . GLY A 1 85 ? 21.717 1.620 -2.933 1.00 93.94 85 GLY A O 1
ATOM 690 N N . ALA A 1 86 ? 19.578 1.865 -3.574 1.00 95.06 86 ALA A N 1
ATOM 691 C CA . ALA A 1 86 ? 19.755 3.260 -3.955 1.00 95.06 86 ALA A CA 1
ATOM 692 C C . ALA A 1 86 ? 19.854 4.153 -2.711 1.00 95.06 86 ALA A C 1
ATOM 694 O O . ALA A 1 86 ? 19.041 4.056 -1.790 1.00 95.06 86 ALA A O 1
ATOM 695 N N . GLU A 1 87 ? 20.839 5.047 -2.706 1.00 94.81 87 GLU A N 1
ATOM 696 C CA . GLU A 1 87 ? 21.076 5.968 -1.596 1.00 94.81 87 GLU A CA 1
ATOM 697 C C . GLU A 1 87 ? 20.450 7.335 -1.882 1.00 94.81 87 GLU A C 1
ATOM 699 O O . GLU A 1 87 ? 20.647 7.918 -2.954 1.00 94.81 87 GLU A O 1
ATOM 704 N N . PHE A 1 88 ? 19.724 7.865 -0.898 1.00 95.44 88 PHE A N 1
ATOM 705 C CA . PHE A 1 88 ? 19.086 9.176 -0.958 1.00 95.44 88 PHE A CA 1
ATOM 706 C C . PHE A 1 88 ? 19.461 10.004 0.266 1.00 95.44 88 PHE A C 1
ATOM 708 O O . PHE A 1 88 ? 19.651 9.465 1.355 1.00 95.44 88 PHE A O 1
ATOM 715 N N . ALA A 1 89 ? 19.523 11.319 0.086 1.00 94.62 89 ALA A N 1
ATOM 716 C CA . ALA A 1 89 ? 19.687 12.274 1.172 1.00 94.62 89 ALA A CA 1
ATOM 717 C C . ALA A 1 89 ? 18.617 13.362 1.078 1.00 94.62 89 ALA A C 1
ATOM 719 O O . ALA A 1 89 ? 18.240 13.770 -0.024 1.00 94.62 89 ALA A O 1
ATOM 720 N N . GLU A 1 90 ? 18.143 13.831 2.233 1.00 95.19 90 GLU A N 1
ATOM 721 C CA . GLU A 1 90 ? 17.274 15.006 2.291 1.00 95.19 90 GLU A CA 1
ATOM 722 C C . GLU A 1 90 ? 18.047 16.244 1.805 1.00 95.19 90 GLU A C 1
ATOM 724 O O . GLU A 1 90 ? 19.208 16.474 2.164 1.00 95.19 90 GLU A O 1
ATOM 729 N N . GLU A 1 91 ? 17.395 17.053 0.978 1.00 92.38 91 GLU A N 1
ATOM 730 C CA . GLU A 1 91 ? 17.933 18.310 0.483 1.00 92.38 91 GLU A CA 1
ATOM 731 C C . GLU A 1 91 ? 18.201 19.286 1.633 1.00 92.38 91 GLU A C 1
ATOM 733 O O . GLU A 1 91 ? 17.351 19.567 2.476 1.00 92.38 91 GLU A O 1
ATOM 738 N N . SER A 1 92 ? 19.398 19.875 1.644 1.00 89.75 92 SER A N 1
ATOM 739 C CA . SER A 1 92 ? 19.807 20.790 2.720 1.00 89.75 92 SER A CA 1
ATOM 740 C C . SER A 1 92 ? 19.148 22.173 2.629 1.00 89.75 92 SER A C 1
ATOM 742 O O . SER A 1 92 ? 19.235 22.959 3.574 1.00 89.75 92 SER A O 1
ATOM 744 N N . ASN A 1 93 ? 18.537 22.513 1.490 1.00 89.44 93 ASN A N 1
ATOM 745 C CA . ASN A 1 93 ? 17.890 23.806 1.289 1.00 89.44 93 ASN A CA 1
ATOM 746 C C . ASN A 1 93 ? 16.514 23.837 1.995 1.00 89.44 93 ASN A C 1
ATOM 748 O O . ASN A 1 93 ? 15.635 23.058 1.625 1.00 89.44 93 ASN A O 1
ATOM 752 N N . PRO A 1 94 ? 16.278 24.767 2.945 1.00 85.88 94 PRO A N 1
ATOM 753 C CA . PRO A 1 94 ? 15.007 24.873 3.665 1.00 85.88 94 PRO A CA 1
ATOM 754 C C . PRO A 1 94 ? 13.767 25.033 2.776 1.00 85.88 94 PRO A C 1
ATOM 756 O O . PRO A 1 94 ? 12.686 24.603 3.177 1.00 85.88 94 PRO A O 1
ATOM 759 N N . ASP A 1 95 ? 13.909 25.625 1.586 1.00 85.94 95 ASP A N 1
ATOM 760 C CA . ASP A 1 95 ? 12.793 25.851 0.654 1.00 85.94 95 ASP A CA 1
ATOM 761 C C . ASP A 1 95 ? 12.272 24.551 0.016 1.00 85.94 95 ASP A C 1
ATOM 763 O O . ASP A 1 95 ? 11.155 24.512 -0.498 1.00 85.94 95 ASP A O 1
ATOM 767 N N . VAL A 1 96 ? 13.076 23.486 0.051 1.00 87.69 96 VAL A N 1
ATOM 768 C CA . VAL A 1 96 ? 12.752 22.149 -0.475 1.00 87.69 96 VAL A CA 1
ATOM 769 C C . VAL A 1 96 ? 12.868 21.083 0.614 1.00 87.69 96 VAL A 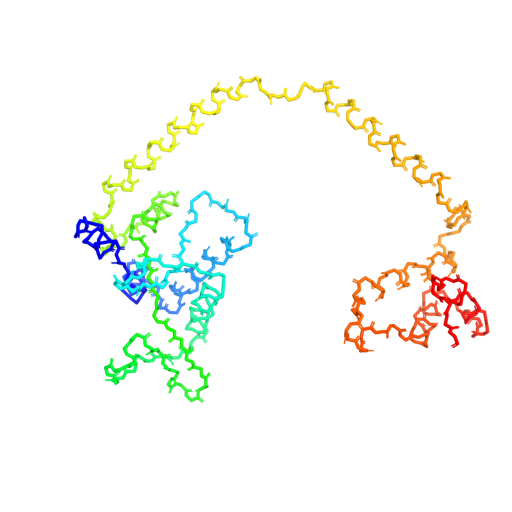C 1
ATOM 771 O O . VAL A 1 96 ? 13.165 19.926 0.331 1.00 87.69 96 VAL A O 1
ATOM 774 N N . LYS A 1 97 ? 12.632 21.468 1.871 1.00 88.88 97 LYS A N 1
ATOM 775 C CA . LYS A 1 97 ? 12.590 20.529 2.994 1.00 88.88 97 LYS A CA 1
ATOM 776 C C . LYS A 1 97 ? 11.624 19.372 2.703 1.00 88.88 97 LYS A C 1
ATOM 778 O O . LYS A 1 97 ? 10.556 19.593 2.127 1.00 88.88 97 LYS A O 1
ATOM 783 N N . GLY A 1 98 ? 12.007 18.158 3.095 1.00 91.06 98 GLY A N 1
ATOM 784 C CA . GLY A 1 98 ? 11.247 16.951 2.787 1.00 91.06 98 GLY A CA 1
ATOM 785 C C . GLY A 1 98 ? 11.435 16.444 1.359 1.00 91.06 98 GLY A C 1
ATOM 786 O O . GLY A 1 98 ? 10.751 15.510 0.951 1.00 91.06 98 GLY A O 1
ATOM 787 N N . MET A 1 99 ? 12.328 17.043 0.569 1.00 94.56 99 MET A N 1
ATOM 788 C CA . MET A 1 99 ? 12.740 16.503 -0.723 1.00 94.56 99 MET A CA 1
ATOM 789 C C . MET A 1 99 ? 13.968 15.617 -0.534 1.00 94.56 99 MET A C 1
ATOM 791 O O . MET A 1 99 ? 14.947 16.044 0.068 1.00 94.56 99 MET A O 1
ATOM 795 N N . TYR A 1 100 ? 13.931 14.406 -1.075 1.00 96.12 100 TYR A N 1
ATOM 796 C CA . TYR A 1 100 ? 15.030 13.450 -1.036 1.00 96.12 100 TYR A CA 1
ATOM 797 C C . TYR A 1 100 ? 15.585 13.257 -2.439 1.00 96.12 100 TYR A C 1
ATOM 799 O O . TYR A 1 100 ? 14.860 12.825 -3.336 1.00 96.12 100 TYR A O 1
ATOM 807 N N . SER A 1 101 ? 16.872 13.537 -2.621 1.00 95.19 101 SER A N 1
ATOM 808 C CA . SER A 1 101 ? 17.569 13.368 -3.897 1.00 95.19 101 SER A CA 1
ATOM 809 C C . SER A 1 101 ? 18.554 12.217 -3.832 1.00 95.19 101 SER A C 1
ATOM 811 O O . SER A 1 101 ? 19.164 11.938 -2.798 1.00 95.19 101 SER A O 1
ATOM 813 N N . ARG A 1 102 ? 18.700 11.534 -4.963 1.00 94.88 102 ARG A N 1
ATOM 814 C CA . ARG A 1 102 ? 19.594 10.390 -5.103 1.00 94.88 102 ARG A CA 1
ATOM 815 C C . ARG A 1 102 ? 21.067 10.829 -5.091 1.00 94.88 102 ARG A C 1
ATOM 817 O O . ARG A 1 102 ? 21.418 11.795 -5.765 1.00 94.88 102 ARG A O 1
ATOM 824 N N . ILE A 1 103 ? 21.922 10.118 -4.348 1.00 93.69 103 ILE A N 1
ATOM 825 C CA . ILE A 1 103 ? 23.345 10.481 -4.146 1.00 93.69 103 ILE A CA 1
ATOM 826 C C . ILE A 1 103 ? 24.352 9.442 -4.669 1.00 93.69 103 ILE A C 1
ATOM 828 O O . ILE A 1 103 ? 25.542 9.733 -4.774 1.00 93.69 103 ILE A O 1
ATOM 832 N N . ASP A 1 104 ? 23.895 8.262 -5.080 1.00 89.19 104 ASP A N 1
ATOM 833 C CA . ASP A 1 104 ? 24.714 7.138 -5.573 1.00 89.19 104 ASP A CA 1
ATOM 834 C C . ASP A 1 104 ? 25.084 7.235 -7.076 1.00 89.19 104 ASP A C 1
ATOM 836 O O . ASP A 1 104 ? 25.326 6.229 -7.741 1.00 89.19 104 ASP A O 1
ATOM 840 N N . SER A 1 105 ? 25.149 8.449 -7.634 1.00 80.12 105 SER A N 1
ATOM 841 C CA . SER A 1 105 ? 25.311 8.743 -9.077 1.00 80.12 105 SER A CA 1
ATOM 842 C C . SER A 1 105 ? 24.100 8.432 -9.972 1.00 80.12 105 SER A C 1
ATOM 844 O O . SER A 1 105 ? 24.166 8.681 -11.180 1.00 80.12 105 SER A O 1
ATOM 846 N N . GLY A 1 106 ? 22.995 7.918 -9.426 1.00 82.19 106 GLY A N 1
ATOM 847 C CA . GLY A 1 106 ? 21.725 7.830 -10.146 1.00 82.19 106 GLY A CA 1
ATOM 848 C C . GLY A 1 106 ? 21.006 9.180 -10.260 1.00 82.19 106 GLY A C 1
ATOM 849 O O . GLY A 1 106 ? 21.389 10.172 -9.645 1.00 82.19 106 GLY A O 1
ATOM 850 N N . SER A 1 107 ? 19.928 9.217 -11.045 1.00 86.50 107 SER A N 1
ATOM 851 C CA . SER A 1 107 ? 18.993 10.345 -11.080 1.00 86.50 107 SER A CA 1
ATOM 852 C C . SER A 1 107 ? 17.665 9.951 -10.440 1.00 86.50 107 SER A C 1
ATOM 854 O O . SER A 1 107 ? 17.244 8.796 -10.512 1.00 86.50 107 SER A O 1
ATOM 856 N N . GLY A 1 108 ? 17.010 10.912 -9.798 1.00 90.06 108 GLY A N 1
ATOM 857 C CA . GLY A 1 108 ? 15.722 10.704 -9.147 1.00 90.06 108 GLY A CA 1
ATOM 858 C C . GLY A 1 108 ? 15.590 11.553 -7.895 1.00 90.06 108 GLY A C 1
ATOM 859 O O . GLY A 1 108 ? 16.579 11.851 -7.224 1.00 90.06 108 GLY A O 1
ATOM 860 N N . TRP A 1 109 ? 14.358 11.942 -7.604 1.00 93.62 109 TRP A N 1
ATOM 861 C CA . TRP A 1 109 ? 13.999 12.615 -6.370 1.00 93.62 109 TRP A CA 1
ATOM 862 C C . TRP A 1 109 ? 12.621 12.142 -5.922 1.00 93.62 109 TRP A C 1
ATOM 864 O O . TRP A 1 109 ? 11.769 11.793 -6.745 1.00 93.62 109 TRP A O 1
ATOM 874 N N . TYR A 1 110 ? 12.412 12.151 -4.616 1.00 95.69 110 TYR A N 1
ATOM 875 C CA . TYR A 1 110 ? 11.176 11.748 -3.967 1.00 95.69 110 TYR A CA 1
ATOM 876 C C . TYR A 1 110 ? 10.807 12.754 -2.886 1.00 95.69 110 TYR A C 1
ATOM 878 O O . TYR A 1 110 ? 11.643 13.538 -2.441 1.00 95.69 110 TYR A O 1
ATOM 886 N N . ARG A 1 111 ? 9.541 12.750 -2.474 1.00 94.19 111 ARG A N 1
ATOM 887 C CA . ARG A 1 111 ? 9.109 13.526 -1.310 1.00 94.19 111 ARG A CA 1
ATOM 888 C C . ARG A 1 111 ? 9.030 12.613 -0.098 1.00 94.19 111 ARG A C 1
ATOM 890 O O . ARG A 1 111 ? 8.745 11.421 -0.226 1.00 94.19 111 ARG A O 1
ATOM 897 N N . GLU A 1 112 ? 9.272 13.193 1.066 1.00 95.62 112 GLU A N 1
ATOM 898 C CA . GLU A 1 112 ? 8.975 12.570 2.343 1.00 95.62 112 GLU A CA 1
ATOM 899 C C . GLU A 1 112 ? 7.504 12.162 2.402 1.00 95.62 112 GLU A C 1
ATOM 901 O O . GLU A 1 112 ? 6.631 12.756 1.763 1.00 95.62 112 GLU A O 1
ATOM 906 N N . PHE A 1 113 ? 7.234 11.137 3.193 1.00 96.69 113 PHE A N 1
ATOM 907 C CA . PHE A 1 113 ? 5.883 10.684 3.454 1.00 96.69 113 PHE A CA 1
ATOM 908 C C . PHE A 1 113 ? 5.754 10.242 4.905 1.00 96.69 113 PHE A C 1
ATOM 910 O O . PHE A 1 113 ? 6.731 9.996 5.624 1.00 96.69 113 PHE A O 1
ATOM 917 N N . TYR A 1 114 ? 4.504 10.136 5.323 1.00 96.94 114 TYR A N 1
ATOM 918 C CA . TYR A 1 114 ? 4.131 9.897 6.698 1.00 96.94 114 TYR A CA 1
ATOM 919 C C . TYR A 1 114 ? 3.161 8.732 6.800 1.00 96.94 114 TYR A C 1
ATOM 921 O O . TYR A 1 114 ? 2.343 8.479 5.914 1.00 96.94 114 TYR A O 1
ATOM 929 N N . PHE A 1 115 ? 3.214 8.071 7.945 1.00 95.62 115 PHE A N 1
ATOM 930 C CA . PHE A 1 115 ? 2.172 7.174 8.405 1.00 95.62 115 PHE A CA 1
ATOM 931 C C . PHE A 1 115 ? 1.302 7.915 9.411 1.00 95.62 115 PHE A C 1
ATOM 933 O O . PHE A 1 115 ? 1.803 8.704 10.219 1.00 95.62 115 PHE A O 1
ATOM 940 N N . LYS A 1 116 ? 0.006 7.607 9.418 1.00 95.00 116 LYS A N 1
ATOM 941 C CA . LYS A 1 116 ? -0.813 7.861 10.601 1.00 95.00 116 LYS A CA 1
ATOM 942 C C . LYS A 1 116 ? -0.497 6.799 11.636 1.00 95.00 116 LYS A C 1
ATOM 944 O O . LYS A 1 116 ? -0.758 5.616 11.418 1.00 95.00 116 LYS A O 1
ATOM 949 N N . GLY A 1 117 ? 0.030 7.235 12.769 1.00 95.69 117 GLY A N 1
ATOM 950 C CA . GLY A 1 117 ? 0.498 6.372 13.840 1.00 95.69 117 GLY A CA 1
ATOM 951 C C . GLY A 1 117 ? -0.535 5.356 14.308 1.00 95.69 117 GLY A C 1
ATOM 952 O O . GLY A 1 117 ? -0.206 4.182 14.450 1.00 95.69 117 GLY A O 1
ATOM 953 N N . THR A 1 118 ? -1.796 5.759 14.476 1.00 93.50 118 THR A N 1
ATOM 954 C CA . THR A 1 118 ? -2.864 4.828 14.862 1.00 93.50 118 THR A CA 1
ATOM 955 C C . THR A 1 118 ? -3.108 3.750 13.800 1.00 93.50 118 THR A C 1
ATOM 957 O O . THR A 1 118 ? -3.259 2.590 14.168 1.00 93.50 118 THR A O 1
ATOM 960 N N . GLU A 1 119 ? -3.124 4.098 12.508 1.00 92.00 119 GLU A N 1
ATOM 961 C CA . GLU A 1 119 ? -3.390 3.144 11.416 1.00 92.00 119 GLU A CA 1
ATOM 962 C C . GLU A 1 119 ? -2.271 2.102 11.311 1.00 92.00 119 GLU A C 1
ATOM 964 O O . GLU A 1 119 ? -2.537 0.905 11.397 1.00 92.00 119 GLU A O 1
ATOM 969 N N . ILE A 1 120 ? -1.011 2.547 11.240 1.00 92.94 120 ILE A N 1
ATOM 970 C CA . ILE A 1 120 ? 0.133 1.629 11.142 1.00 92.94 120 ILE A CA 1
ATOM 971 C C . ILE A 1 120 ? 0.273 0.759 12.401 1.00 92.94 120 ILE A C 1
ATOM 973 O O . ILE A 1 120 ? 0.573 -0.428 12.307 1.00 92.94 120 ILE A O 1
ATOM 977 N N . THR A 1 121 ? -0.029 1.304 13.584 1.00 94.50 121 THR A N 1
ATOM 978 C CA . THR A 1 121 ? -0.010 0.533 14.838 1.00 94.50 121 THR A CA 1
ATOM 979 C C . THR A 1 121 ? -1.050 -0.585 14.820 1.00 94.50 121 THR A C 1
ATOM 981 O O . THR A 1 121 ? -0.770 -1.681 15.302 1.00 94.50 121 THR A O 1
ATOM 984 N N . ILE A 1 122 ? -2.239 -0.346 14.255 1.00 91.00 122 ILE A N 1
ATOM 985 C CA . ILE A 1 122 ? -3.248 -1.402 14.111 1.00 91.00 122 ILE A CA 1
ATOM 986 C C . ILE A 1 122 ? -2.734 -2.512 13.187 1.00 91.00 122 ILE A C 1
ATOM 988 O O . ILE A 1 122 ? -2.852 -3.678 13.559 1.00 91.00 122 ILE A O 1
ATOM 992 N N . SER A 1 123 ? -2.107 -2.179 12.054 1.00 89.69 123 SER A N 1
ATOM 993 C CA . SER A 1 123 ? -1.552 -3.188 11.136 1.00 89.69 123 SER A CA 1
ATOM 994 C C . SER A 1 123 ? -0.461 -4.051 11.792 1.00 89.69 123 SER A C 1
ATOM 996 O O . SER A 1 123 ? -0.458 -5.271 11.623 1.00 89.69 123 SER A O 1
ATOM 998 N N . PHE A 1 124 ? 0.419 -3.466 12.612 1.00 91.00 124 PHE A N 1
ATOM 999 C CA . PHE A 1 124 ? 1.409 -4.236 13.383 1.00 91.00 124 PHE A CA 1
ATOM 1000 C C . PHE A 1 124 ? 0.753 -5.148 14.434 1.00 91.00 124 PHE A C 1
ATOM 1002 O O . PHE A 1 124 ? 1.116 -6.316 14.573 1.00 91.00 124 PHE A O 1
ATOM 1009 N N . LEU A 1 125 ? -0.245 -4.640 15.163 1.00 90.69 125 LEU A N 1
ATOM 1010 C CA . LEU A 1 125 ? -0.943 -5.423 16.186 1.00 90.69 125 LEU A CA 1
ATOM 1011 C C . LEU A 1 125 ? -1.790 -6.558 15.595 1.00 90.69 125 LEU A C 1
ATOM 1013 O O . LEU A 1 125 ? -1.900 -7.614 16.219 1.00 90.69 125 LEU A O 1
ATOM 1017 N N . ASP A 1 126 ? -2.397 -6.365 14.422 1.00 85.31 126 ASP A N 1
ATOM 1018 C CA . ASP A 1 126 ? -3.216 -7.399 13.776 1.00 85.31 126 ASP A CA 1
ATOM 1019 C C . ASP A 1 126 ? -2.360 -8.532 13.188 1.00 85.31 126 ASP A C 1
ATOM 1021 O O . ASP A 1 126 ? -2.776 -9.690 13.209 1.00 85.31 126 ASP A O 1
ATOM 1025 N N . THR A 1 127 ? -1.134 -8.222 12.751 1.00 84.38 127 THR A N 1
ATOM 1026 C CA . THR A 1 127 ? -0.149 -9.210 12.269 1.00 84.38 127 THR A CA 1
ATOM 1027 C C . THR A 1 127 ? 0.627 -9.905 13.393 1.00 84.38 127 THR A C 1
ATOM 1029 O O . THR A 1 127 ? 1.279 -10.920 13.153 1.00 84.38 127 THR A O 1
ATOM 1032 N N . GLY A 1 128 ? 0.526 -9.412 14.633 1.00 83.81 128 GLY A N 1
ATOM 1033 C CA . GLY A 1 128 ? 1.203 -9.988 15.798 1.00 83.81 128 GLY A CA 1
ATOM 1034 C C . GLY A 1 128 ? 2.703 -9.685 15.863 1.00 83.81 128 GLY A C 1
ATOM 1035 O O . GLY A 1 128 ? 3.432 -10.395 16.555 1.00 83.81 128 GLY A O 1
ATOM 1036 N N . VAL A 1 129 ? 3.160 -8.652 15.152 1.00 86.38 129 VAL A N 1
ATOM 1037 C CA . VAL A 1 129 ? 4.554 -8.190 15.162 1.00 86.38 129 VAL A CA 1
ATOM 1038 C C . VAL A 1 129 ? 4.784 -7.251 16.352 1.00 86.38 129 VAL A C 1
ATOM 1040 O O . VAL A 1 129 ? 3.870 -6.570 16.825 1.00 86.38 129 VAL A O 1
ATOM 1043 N N . ASN A 1 130 ? 6.016 -7.217 16.863 1.00 89.94 130 ASN A N 1
ATOM 1044 C CA . ASN A 1 130 ? 6.405 -6.304 17.936 1.00 89.94 130 ASN A CA 1
ATOM 1045 C C . ASN A 1 130 ? 6.313 -4.842 17.467 1.00 89.94 130 ASN A C 1
ATOM 1047 O O . ASN A 1 130 ? 6.738 -4.511 16.361 1.00 89.94 130 ASN A O 1
ATOM 1051 N N . LEU A 1 131 ? 5.781 -3.957 18.315 1.00 94.56 131 LEU A N 1
ATOM 1052 C CA . LEU A 1 131 ? 5.646 -2.540 17.978 1.00 94.56 131 LEU A CA 1
ATOM 1053 C C . LEU A 1 131 ? 6.984 -1.798 18.120 1.00 94.56 131 LEU A C 1
ATOM 1055 O O . LEU A 1 131 ? 7.555 -1.814 19.211 1.00 94.56 131 LEU A O 1
ATOM 1059 N N . PRO A 1 132 ? 7.425 -1.072 17.076 1.00 95.69 132 PRO A N 1
ATOM 1060 C CA . PRO A 1 132 ? 8.525 -0.121 17.172 1.00 95.69 132 PRO A CA 1
ATOM 1061 C C . PRO A 1 132 ? 8.277 0.952 18.249 1.00 95.69 132 PRO A C 1
ATOM 1063 O O . PRO A 1 132 ? 7.128 1.378 18.433 1.00 95.69 132 PRO A O 1
ATOM 1066 N N . PRO A 1 133 ? 9.323 1.454 18.933 1.00 96.19 133 PRO A N 1
ATOM 1067 C CA . PRO A 1 133 ? 9.203 2.482 19.973 1.00 96.19 133 PRO A CA 1
ATOM 1068 C C . PRO A 1 133 ? 8.380 3.726 19.590 1.00 96.19 133 PRO A C 1
ATOM 1070 O O . PRO A 1 133 ? 7.612 4.237 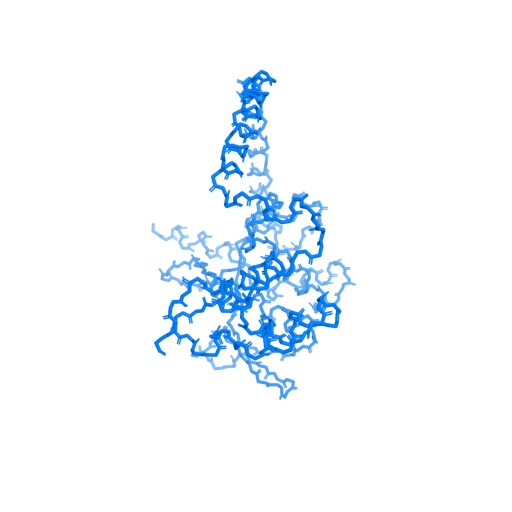20.409 1.00 96.19 133 PRO A O 1
ATOM 1073 N N . CYS A 1 134 ? 8.477 4.207 18.350 1.00 96.31 134 CYS A N 1
ATOM 1074 C CA . CYS A 1 134 ? 7.732 5.355 17.834 1.00 96.31 134 CYS A CA 1
ATOM 1075 C C . CYS A 1 134 ? 6.219 5.103 17.772 1.00 96.31 134 CYS A C 1
ATOM 1077 O O . CYS A 1 134 ? 5.436 6.061 17.805 1.00 96.31 134 CYS A O 1
ATOM 1079 N N . LEU A 1 135 ? 5.808 3.830 17.727 1.00 96.88 135 LEU A N 1
ATOM 1080 C CA . LEU A 1 135 ? 4.415 3.401 17.669 1.00 96.88 135 LEU A CA 1
ATOM 1081 C C . LEU A 1 135 ? 3.804 3.120 19.048 1.00 96.88 135 LEU A C 1
ATOM 1083 O O . LEU A 1 135 ? 2.582 3.160 19.199 1.00 96.88 135 LEU A O 1
ATOM 1087 N N . GLU A 1 136 ? 4.622 2.918 20.085 1.00 96.00 136 GLU A N 1
ATOM 1088 C CA . GLU A 1 136 ? 4.148 2.570 21.434 1.00 96.00 136 GLU A CA 1
ATOM 1089 C C . GLU A 1 136 ? 3.144 3.579 22.004 1.00 96.00 136 GLU A C 1
ATOM 1091 O O . GLU A 1 136 ? 2.163 3.209 22.657 1.00 96.00 136 GLU A O 1
ATOM 1096 N N . LYS A 1 137 ? 3.313 4.869 21.688 1.00 95.81 137 LYS A N 1
ATOM 1097 C CA . LYS A 1 137 ? 2.389 5.925 22.131 1.00 95.81 137 LYS A CA 1
ATOM 1098 C C . LYS A 1 137 ? 0.955 5.745 21.607 1.00 95.81 137 LYS A C 1
ATOM 1100 O O . LYS A 1 137 ? 0.027 6.261 22.226 1.00 95.81 137 LYS A O 1
ATOM 1105 N N . PHE A 1 138 ? 0.758 5.005 20.513 1.00 96.19 138 PHE A N 1
ATOM 1106 C CA . PHE A 1 138 ? -0.557 4.748 19.916 1.00 96.19 138 PHE A CA 1
ATOM 1107 C C . PHE A 1 138 ? -1.182 3.420 20.358 1.00 96.19 138 PHE A C 1
ATOM 1109 O O . PHE A 1 138 ? -2.377 3.218 20.122 1.00 96.19 138 PHE A O 1
ATOM 1116 N N . ARG A 1 139 ? -0.425 2.538 21.033 1.00 94.88 139 ARG A N 1
ATOM 1117 C CA . ARG A 1 139 ? -0.843 1.171 21.400 1.00 94.88 139 ARG A CA 1
ATOM 1118 C C . ARG A 1 139 ? -2.235 1.127 22.023 1.00 94.88 139 ARG A C 1
ATOM 1120 O O . ARG A 1 139 ? -3.111 0.428 21.526 1.00 94.88 139 ARG A O 1
ATOM 1127 N N . SER A 1 140 ? -2.462 1.913 23.078 1.00 94.38 140 SER A N 1
ATOM 1128 C CA . SER A 1 140 ? -3.730 1.884 23.821 1.00 94.38 140 SER A CA 1
ATOM 1129 C C . SER A 1 140 ? -4.936 2.224 22.938 1.00 94.38 140 SER A C 1
ATOM 1131 O O . SER A 1 140 ? -5.970 1.557 23.005 1.00 94.38 140 SER A O 1
ATOM 1133 N N . ARG A 1 141 ? -4.800 3.231 22.066 1.00 92.50 141 ARG A N 1
ATOM 1134 C CA . ARG A 1 141 ? -5.861 3.634 21.137 1.00 92.50 141 ARG A CA 1
ATOM 1135 C C . ARG A 1 141 ? -6.071 2.586 20.045 1.00 92.50 141 ARG A C 1
ATOM 1137 O O . ARG A 1 141 ? -7.216 2.252 19.746 1.00 92.50 141 ARG A O 1
ATOM 1144 N N . ALA A 1 142 ? -4.988 2.054 19.484 1.00 92.12 142 ALA A N 1
ATOM 1145 C CA . ALA A 1 142 ? -5.031 1.020 18.455 1.00 92.12 142 ALA A CA 1
ATOM 1146 C C . ALA A 1 142 ? -5.700 -0.270 18.965 1.00 92.12 142 ALA A C 1
ATOM 1148 O O . ALA A 1 142 ? -6.614 -0.781 18.322 1.00 92.12 142 ALA A O 1
ATOM 1149 N N . GLU A 1 143 ? -5.346 -0.744 20.164 1.00 92.44 143 GLU A N 1
ATOM 1150 C CA . GLU A 1 143 ? -5.962 -1.921 20.795 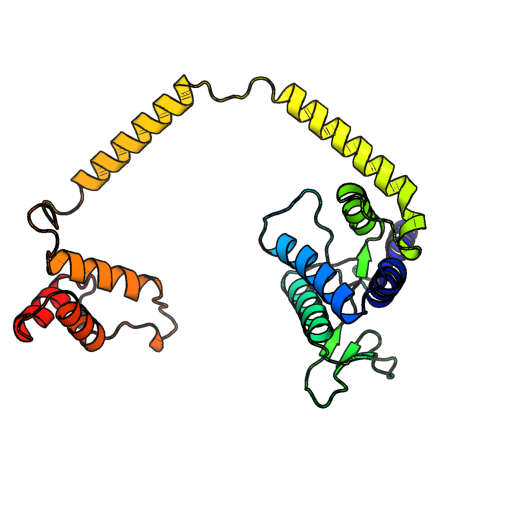1.00 92.44 143 GLU A CA 1
ATOM 1151 C C . GLU A 1 143 ? -7.468 -1.731 21.039 1.00 92.44 143 GLU A C 1
ATOM 1153 O O . GLU A 1 143 ? -8.265 -2.642 20.792 1.00 92.44 143 GLU A O 1
ATOM 1158 N N . GLN A 1 144 ? -7.887 -0.541 21.487 1.00 91.94 144 GLN A N 1
ATOM 1159 C CA . GLN A 1 144 ? -9.304 -0.215 21.678 1.00 91.94 144 GLN A CA 1
ATOM 1160 C C . GLN A 1 144 ? -10.089 -0.236 20.361 1.00 91.94 144 GLN A C 1
ATOM 1162 O O . GLN A 1 144 ? -11.200 -0.779 20.315 1.00 91.94 144 GLN A O 1
ATOM 1167 N N . LEU A 1 145 ? -9.526 0.338 19.293 1.00 89.38 145 LEU A N 1
ATOM 1168 C CA . LEU A 1 145 ? -10.141 0.342 17.964 1.00 89.38 145 LEU A CA 1
ATOM 1169 C C . LEU A 1 145 ?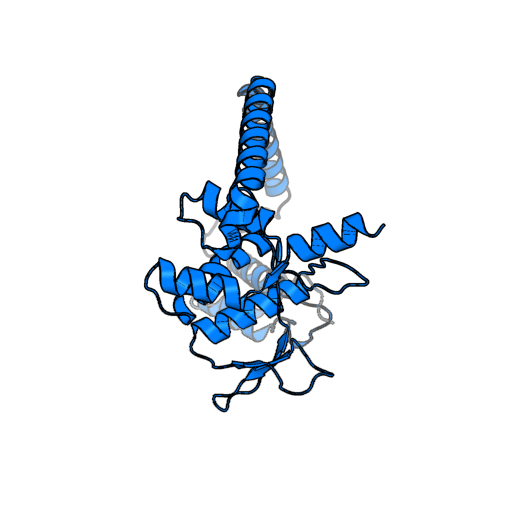 -10.220 -1.073 17.389 1.00 89.38 145 LEU A C 1
ATOM 1171 O O . LEU A 1 145 ? -11.295 -1.492 16.950 1.00 89.38 145 LEU A O 1
ATOM 1175 N N . LEU A 1 146 ? -9.135 -1.842 17.494 1.00 87.38 146 LEU A N 1
ATOM 1176 C CA . LEU A 1 146 ? -9.072 -3.225 17.035 1.00 87.38 146 LEU A CA 1
ATOM 1177 C C . LEU A 1 146 ? -10.093 -4.106 17.768 1.00 87.38 146 LEU A C 1
ATOM 1179 O O . LEU A 1 146 ? -10.815 -4.881 17.137 1.00 87.38 146 LEU A O 1
ATOM 1183 N N . LYS A 1 147 ? -10.225 -3.951 19.093 1.00 89.81 147 LYS A N 1
ATOM 1184 C CA . LYS A 1 147 ? -11.250 -4.643 19.889 1.00 89.81 147 LYS A CA 1
ATOM 1185 C C . LYS A 1 147 ? -12.661 -4.253 19.454 1.00 89.81 147 LYS A C 1
ATOM 1187 O O . LYS A 1 147 ? -13.477 -5.126 19.170 1.00 89.81 147 LYS A O 1
ATOM 1192 N N . SER A 1 148 ? -12.933 -2.954 19.334 1.00 88.56 148 SER A N 1
ATOM 1193 C CA . SER A 1 148 ? -14.245 -2.442 18.910 1.00 88.56 148 SER A CA 1
ATOM 1194 C C . SER A 1 148 ? -14.634 -2.951 17.519 1.00 88.56 148 SER A C 1
ATOM 1196 O O . SER A 1 148 ? -15.797 -3.278 17.272 1.00 88.56 148 SER A O 1
ATOM 1198 N N . LYS A 1 149 ? -13.660 -3.074 16.611 1.00 83.56 149 LYS A N 1
ATOM 1199 C CA . LYS A 1 149 ? -13.861 -3.659 15.286 1.00 83.56 149 LYS A CA 1
ATOM 1200 C C . LYS A 1 149 ? -14.121 -5.157 15.356 1.00 83.56 149 LYS A C 1
ATOM 1202 O O . LYS A 1 149 ? -15.068 -5.609 14.718 1.00 83.56 149 LYS A O 1
ATOM 1207 N N . LYS A 1 150 ? -13.331 -5.923 16.115 1.00 86.19 150 LYS A N 1
ATOM 1208 C CA . LYS A 1 150 ? -13.554 -7.368 16.311 1.00 86.19 150 LYS A CA 1
ATOM 1209 C C . LYS A 1 150 ? -14.954 -7.626 16.875 1.00 86.19 150 LYS A C 1
ATOM 1211 O O . LYS A 1 150 ? -15.665 -8.480 16.353 1.00 86.19 150 LYS A O 1
ATOM 1216 N N . ASP A 1 151 ? -15.403 -6.805 17.822 1.00 89.44 151 ASP A N 1
ATOM 1217 C CA . ASP A 1 151 ? -16.763 -6.855 18.365 1.00 89.44 151 ASP A CA 1
ATOM 1218 C C . ASP A 1 151 ? -17.827 -6.491 17.316 1.00 89.44 151 ASP A C 1
ATOM 1220 O O . ASP A 1 151 ? -18.877 -7.136 17.247 1.00 89.44 151 ASP A O 1
ATOM 1224 N N . ARG A 1 152 ? -17.583 -5.476 16.472 1.00 86.50 152 ARG A N 1
ATOM 1225 C CA . ARG A 1 152 ? -18.484 -5.109 15.364 1.00 86.50 152 ARG A CA 1
ATOM 1226 C C . ARG A 1 152 ? -18.587 -6.229 14.334 1.00 86.50 152 ARG A C 1
ATOM 1228 O O . ARG A 1 152 ? -19.700 -6.606 13.990 1.00 86.50 152 ARG A O 1
ATOM 1235 N N . LEU A 1 153 ? -17.463 -6.791 13.898 1.00 84.88 153 LEU A N 1
ATOM 1236 C CA . LEU A 1 153 ? -17.412 -7.907 12.953 1.00 84.88 153 LEU A CA 1
ATOM 1237 C C . LEU A 1 153 ? -18.069 -9.161 13.532 1.00 84.88 153 LEU A C 1
ATOM 1239 O O . LEU A 1 153 ? -18.786 -9.853 12.820 1.00 84.88 153 LEU A O 1
ATOM 1243 N N . ALA A 1 154 ? -17.883 -9.446 14.822 1.00 86.81 154 ALA A N 1
ATOM 1244 C CA . ALA A 1 154 ? -18.573 -10.544 15.494 1.00 86.81 154 ALA A CA 1
ATOM 1245 C C . ALA A 1 154 ? -20.092 -10.316 15.529 1.00 86.81 154 ALA A C 1
ATOM 1247 O O . ALA A 1 154 ? -20.854 -11.236 15.239 1.00 86.81 154 ALA A O 1
ATOM 1248 N N . LYS A 1 155 ? -20.546 -9.085 15.806 1.00 87.12 155 LYS A N 1
ATOM 1249 C CA . LYS A 1 155 ? -21.969 -8.708 15.741 1.00 87.12 155 LYS A CA 1
ATOM 1250 C C . LYS A 1 155 ? -22.522 -8.772 14.319 1.00 87.12 155 LYS A C 1
ATOM 1252 O O . LYS A 1 155 ? -23.656 -9.196 14.144 1.00 87.12 155 LYS A O 1
ATOM 1257 N N . GLU A 1 156 ? -21.754 -8.357 13.316 1.00 82.69 156 GLU A N 1
ATOM 1258 C CA . GLU A 1 156 ? -22.128 -8.446 11.902 1.00 82.69 156 GLU A CA 1
ATOM 1259 C C . GLU A 1 156 ? -22.203 -9.897 11.446 1.00 82.69 156 GLU A C 1
ATOM 1261 O O . GLU A 1 156 ? -23.199 -10.265 10.848 1.00 82.69 156 GLU A O 1
ATOM 1266 N N . ARG A 1 157 ? -21.238 -10.749 11.810 1.00 77.69 157 ARG A N 1
ATOM 1267 C CA . ARG A 1 157 ? -21.295 -12.199 11.566 1.00 77.69 157 ARG A CA 1
ATOM 1268 C C . ARG A 1 157 ? -22.476 -12.851 12.282 1.00 77.69 157 ARG A C 1
ATOM 1270 O O . ARG A 1 157 ? -23.159 -13.672 11.687 1.00 77.69 157 ARG A O 1
ATOM 1277 N N . ALA A 1 158 ? -22.771 -12.446 13.517 1.00 81.62 158 ALA A N 1
ATOM 1278 C CA . ALA A 1 158 ? -23.940 -12.924 14.254 1.00 81.62 158 ALA A CA 1
ATOM 1279 C C . ALA A 1 158 ? -25.270 -12.449 13.636 1.00 81.62 158 ALA A C 1
ATOM 1281 O O . ALA A 1 158 ? -26.243 -13.192 13.657 1.00 81.62 158 ALA A O 1
ATOM 1282 N N . LYS A 1 159 ? -25.312 -11.238 13.060 1.00 72.56 159 LYS A N 1
ATOM 1283 C CA . LYS A 1 159 ? -26.462 -10.710 12.300 1.00 72.56 159 LYS A CA 1
ATOM 1284 C C . LYS A 1 159 ? -26.566 -11.280 10.880 1.00 72.56 159 LYS A C 1
ATOM 1286 O O . LYS A 1 159 ? -27.662 -11.330 10.339 1.00 72.56 159 LYS A O 1
ATOM 1291 N N . ALA A 1 160 ? -25.441 -11.656 10.273 1.00 58.50 160 ALA A N 1
ATOM 1292 C CA . ALA A 1 160 ? -25.345 -12.282 8.956 1.00 58.50 160 ALA A CA 1
ATOM 1293 C C . ALA A 1 160 ? -25.560 -13.802 9.014 1.00 58.50 160 ALA A C 1
ATOM 1295 O O . ALA A 1 160 ? -25.775 -14.428 7.977 1.00 58.50 160 ALA A O 1
ATOM 1296 N N . GLY A 1 161 ? -25.582 -14.394 10.213 1.00 53.44 161 GLY A N 1
ATOM 1297 C CA . GLY A 1 161 ? -26.273 -15.656 10.434 1.00 53.44 161 GLY A CA 1
ATOM 1298 C C . GLY A 1 161 ? -27.734 -15.492 10.010 1.00 53.44 161 GLY A C 1
ATOM 1299 O O . GLY A 1 161 ? -28.496 -14.848 10.723 1.00 53.44 161 GLY A O 1
ATOM 1300 N N . GLN A 1 162 ? -28.080 -16.075 8.851 1.00 49.28 162 GLN A N 1
ATOM 1301 C CA . GLN A 1 162 ? -29.324 -15.950 8.057 1.00 49.28 162 GLN A CA 1
ATOM 1302 C C . GLN A 1 162 ? -29.334 -14.937 6.889 1.00 49.28 162 GLN A C 1
ATOM 1304 O O . GLN A 1 162 ? -30.367 -14.353 6.568 1.00 49.28 162 GLN A O 1
ATOM 1309 N N . LYS A 1 163 ? -28.222 -14.797 6.162 1.00 51.97 163 LYS A N 1
ATOM 1310 C CA . LYS A 1 163 ? -28.256 -14.581 4.699 1.00 51.97 163 LYS A CA 1
ATOM 1311 C C . LYS A 1 163 ? -27.227 -15.480 4.003 1.00 51.97 163 LYS A C 1
ATOM 1313 O O . LYS A 1 163 ? -26.392 -15.023 3.233 1.00 51.97 163 LYS A O 1
ATOM 1318 N N . GLU A 1 164 ? -27.276 -16.778 4.284 1.00 53.12 164 GLU A N 1
ATOM 1319 C CA . GLU A 1 164 ? -26.887 -17.731 3.245 1.00 53.12 164 GLU A CA 1
ATOM 1320 C C . GLU A 1 164 ? -28.010 -17.658 2.211 1.00 53.12 164 GLU A C 1
ATOM 1322 O O . GLU A 1 164 ? -29.164 -17.917 2.560 1.00 53.12 164 GLU A O 1
ATOM 1327 N N . ALA A 1 165 ? -27.714 -17.232 0.978 1.00 56.22 165 ALA A N 1
ATOM 1328 C CA . ALA A 1 165 ? -28.615 -17.547 -0.124 1.00 56.22 165 ALA A CA 1
ATOM 1329 C C . ALA A 1 165 ? -28.852 -19.055 -0.036 1.00 56.22 165 ALA A C 1
ATOM 1331 O O . ALA A 1 165 ? -27.880 -19.814 0.063 1.00 56.22 165 ALA A O 1
ATOM 1332 N N . SER A 1 166 ? -30.114 -19.475 0.064 1.00 65.00 166 SER A N 1
ATOM 1333 C CA . SER A 1 166 ? -30.423 -20.897 0.231 1.00 65.00 166 SER A CA 1
ATOM 1334 C C . SER A 1 166 ? -29.698 -21.670 -0.869 1.00 65.00 166 SER A C 1
ATOM 1336 O O . SER A 1 166 ? -29.556 -21.161 -1.983 1.00 65.00 166 SER A O 1
ATOM 1338 N N . ARG A 1 167 ? -29.253 -22.898 -0.592 1.00 71.19 167 ARG A N 1
ATOM 1339 C CA . ARG A 1 167 ? -28.699 -23.783 -1.628 1.00 71.19 167 ARG A CA 1
ATOM 1340 C C . ARG A 1 167 ? -29.574 -23.771 -2.893 1.00 71.19 167 ARG A C 1
ATOM 1342 O O . ARG A 1 167 ? -29.047 -23.697 -3.995 1.00 71.19 167 ARG A O 1
ATOM 1349 N N . ASP A 1 168 ? -30.890 -23.701 -2.707 1.00 73.88 168 ASP A N 1
ATOM 1350 C CA . ASP A 1 168 ? -31.890 -23.599 -3.771 1.00 73.88 168 ASP A CA 1
ATOM 1351 C C . ASP A 1 168 ? -31.813 -22.303 -4.600 1.00 73.88 168 ASP A C 1
ATOM 1353 O O . ASP A 1 168 ? -32.129 -22.309 -5.786 1.00 73.88 168 ASP A O 1
ATOM 1357 N N . GLU A 1 169 ? -31.441 -21.168 -4.005 1.00 79.62 169 GLU A N 1
ATOM 1358 C CA . GLU A 1 169 ? -31.289 -19.891 -4.721 1.00 79.62 169 GLU A CA 1
ATOM 1359 C C . GLU A 1 169 ? -30.026 -19.896 -5.583 1.00 79.62 169 GLU A C 1
ATOM 1361 O O . GLU A 1 169 ? -30.054 -19.431 -6.722 1.00 79.62 169 GLU A O 1
ATOM 1366 N N . LEU A 1 170 ? -28.943 -20.483 -5.070 1.00 81.06 170 LEU A N 1
ATOM 1367 C CA . LEU A 1 170 ? -27.699 -20.654 -5.818 1.00 81.06 170 LEU A CA 1
ATOM 1368 C C . LEU A 1 170 ? -27.853 -21.685 -6.943 1.00 81.06 170 LEU A C 1
ATOM 1370 O O . LEU A 1 170 ? -27.378 -21.445 -8.049 1.00 81.06 170 LEU A O 1
ATOM 1374 N N . GLU A 1 171 ? -28.553 -22.796 -6.700 1.00 83.81 171 GLU A N 1
ATOM 1375 C CA . GLU A 1 171 ? -28.853 -23.796 -7.735 1.00 83.81 171 GLU A CA 1
ATOM 1376 C C . GLU A 1 171 ? -29.726 -23.201 -8.854 1.00 83.81 171 GLU A C 1
ATOM 1378 O O . GLU A 1 171 ? -29.429 -23.403 -10.032 1.00 83.81 171 GLU A O 1
ATOM 1383 N N . LYS A 1 172 ? -30.726 -22.375 -8.513 1.00 89.81 172 LYS A N 1
ATOM 1384 C CA . LYS A 1 172 ? -31.537 -21.650 -9.509 1.00 89.81 172 LYS A CA 1
ATOM 1385 C C . LYS A 1 172 ? -30.725 -20.654 -10.326 1.00 89.81 172 LYS A C 1
ATOM 1387 O O . LYS A 1 172 ? -30.945 -20.529 -11.528 1.00 89.81 172 LYS A O 1
ATOM 1392 N N . GLU A 1 173 ? -29.802 -19.936 -9.693 1.00 85.81 173 GLU A N 1
ATOM 1393 C CA . GLU A 1 173 ? -28.947 -18.986 -10.402 1.00 85.81 173 GLU A CA 1
ATOM 1394 C C . GLU A 1 173 ? -27.969 -19.705 -11.340 1.00 85.81 173 GLU A C 1
ATOM 1396 O O . GLU A 1 173 ? -27.765 -19.263 -12.470 1.00 85.81 173 GLU A O 1
ATOM 1401 N N . ILE A 1 174 ? -27.434 -20.857 -10.923 1.00 88.69 174 ILE A N 1
ATOM 1402 C CA . ILE A 1 174 ? -26.609 -21.722 -11.776 1.00 88.69 174 ILE A CA 1
ATOM 1403 C C . ILE A 1 174 ? -27.408 -22.202 -12.990 1.00 88.69 174 ILE A C 1
ATOM 1405 O O . ILE A 1 174 ? -26.923 -22.075 -14.114 1.00 88.69 174 ILE A O 1
ATOM 1409 N N . GLU A 1 175 ? -28.629 -22.705 -12.798 1.00 93.12 175 GLU A N 1
ATOM 1410 C CA . GLU A 1 175 ? -29.486 -23.129 -13.914 1.00 93.12 175 GLU A CA 1
ATOM 1411 C C . GLU A 1 175 ? -29.806 -21.971 -14.866 1.00 93.12 175 GLU A C 1
ATOM 1413 O O . GLU A 1 175 ? -29.761 -22.138 -16.091 1.00 93.12 175 GLU A O 1
ATOM 1418 N N . ARG A 1 176 ? -30.087 -20.779 -14.323 1.00 94.00 176 ARG A N 1
ATOM 1419 C CA . ARG A 1 176 ? -30.354 -19.578 -15.123 1.00 94.00 176 ARG A CA 1
ATOM 1420 C C . ARG A 1 176 ? -29.148 -19.214 -15.986 1.00 94.00 176 ARG A C 1
ATOM 1422 O O . ARG A 1 176 ? -29.297 -19.063 -17.197 1.00 94.00 176 ARG A O 1
ATOM 1429 N N . LEU A 1 177 ? -27.963 -19.133 -15.382 1.00 92.00 177 LEU A N 1
ATOM 1430 C CA . LEU A 1 177 ? -26.718 -18.791 -16.075 1.00 92.00 177 LEU A CA 1
ATOM 1431 C C . LEU A 1 177 ? -26.331 -19.851 -17.113 1.00 92.00 177 LEU A C 1
ATOM 1433 O O . LEU A 1 177 ? -25.924 -19.508 -18.219 1.00 92.00 177 LEU A O 1
ATOM 1437 N N . GLN A 1 178 ? -26.503 -21.139 -16.808 1.00 90.38 178 GLN A N 1
ATOM 1438 C CA . GLN A 1 178 ? -26.265 -22.217 -17.775 1.00 90.38 178 GLN A CA 1
ATOM 1439 C C . GLN A 1 178 ? -27.215 -22.135 -18.975 1.00 90.38 178 GLN A C 1
ATOM 1441 O O . GLN A 1 178 ? -26.803 -22.378 -20.112 1.00 90.38 178 GLN A O 1
ATOM 1446 N N . THR A 1 179 ? -28.476 -21.771 -18.738 1.00 91.50 179 THR A N 1
ATOM 1447 C CA . THR A 1 179 ? -29.471 -21.583 -19.802 1.00 91.50 179 THR A CA 1
ATOM 1448 C C . THR A 1 179 ? -29.116 -20.388 -20.683 1.00 91.50 179 THR A C 1
ATOM 1450 O O . THR A 1 179 ? -29.149 -20.504 -21.907 1.00 91.50 179 THR A O 1
ATOM 1453 N N . GLU A 1 180 ? -28.711 -19.274 -20.074 1.00 90.06 180 GLU A N 1
ATOM 1454 C CA . GLU A 1 180 ? -28.279 -18.064 -20.778 1.00 90.06 180 GLU A CA 1
ATOM 1455 C C . GLU A 1 180 ? -27.035 -18.324 -21.637 1.00 90.06 180 GLU A C 1
ATOM 1457 O O . GLU A 1 180 ? -27.029 -18.007 -22.825 1.00 90.06 180 GLU A O 1
ATOM 1462 N N . VAL A 1 181 ? -26.027 -19.018 -21.096 1.00 85.50 181 VAL A N 1
ATOM 1463 C CA . VAL A 1 181 ? -24.841 -19.444 -21.859 1.00 85.50 181 VAL A CA 1
ATOM 1464 C C . VAL A 1 181 ? -25.237 -20.317 -23.046 1.00 85.50 181 VAL A C 1
ATOM 1466 O O . VAL A 1 181 ? -24.761 -20.098 -24.157 1.00 85.50 181 VAL A O 1
ATOM 1469 N N . LYS A 1 182 ? -26.133 -21.289 -22.851 1.00 84.81 182 LYS A N 1
ATOM 1470 C CA . LYS A 1 182 ? -26.590 -22.163 -23.938 1.00 84.81 182 LYS A CA 1
ATOM 1471 C C . LYS A 1 182 ? -27.334 -21.386 -25.027 1.00 84.81 182 LYS A C 1
ATOM 1473 O O . LYS A 1 182 ? -27.166 -21.692 -26.206 1.00 84.81 182 LYS A O 1
ATOM 1478 N N . GLN A 1 183 ? -28.138 -20.396 -24.646 1.00 85.12 183 GLN A N 1
ATOM 1479 C CA . GLN A 1 183 ? -28.848 -19.541 -25.590 1.00 85.12 183 GLN A CA 1
ATOM 1480 C C . GLN A 1 183 ? -27.873 -18.666 -26.388 1.00 85.12 183 GLN A C 1
ATOM 1482 O O . GLN A 1 183 ? -27.921 -18.679 -27.615 1.00 85.12 183 GLN A O 1
ATOM 1487 N N . LEU A 1 184 ? -26.928 -18.003 -25.722 1.00 81.81 184 LEU A N 1
ATOM 1488 C CA . LEU A 1 184 ? -25.898 -17.193 -26.380 1.00 81.81 184 LEU A CA 1
ATOM 1489 C C . LEU A 1 184 ? -25.012 -18.037 -27.312 1.00 81.81 184 LEU A C 1
ATOM 1491 O O . LEU A 1 184 ? -24.687 -17.610 -28.417 1.00 81.81 184 LEU A O 1
ATOM 1495 N N . LEU A 1 185 ? -24.685 -19.271 -26.916 1.00 73.06 185 LEU A N 1
ATOM 1496 C CA . LEU A 1 185 ? -23.994 -20.235 -27.780 1.00 73.06 185 LEU A CA 1
ATOM 1497 C C . LEU A 1 185 ? -24.830 -20.652 -28.997 1.00 73.06 185 LEU A C 1
ATOM 1499 O O . LEU A 1 185 ? -24.264 -20.925 -30.049 1.00 73.06 185 LEU A O 1
ATOM 1503 N N . SER A 1 186 ? -26.161 -20.679 -28.888 1.00 72.50 186 SER A N 1
ATOM 1504 C CA . SER A 1 186 ? -27.043 -20.960 -30.031 1.00 72.50 186 SER A CA 1
ATOM 1505 C C . SER A 1 186 ? -27.200 -19.779 -30.995 1.00 72.50 186 SER A C 1
ATOM 1507 O O . SER A 1 186 ? -27.593 -19.978 -32.144 1.00 72.50 186 SER A O 1
ATOM 1509 N N . GLU A 1 187 ? -26.884 -18.564 -30.539 1.00 72.56 187 GLU A N 1
ATOM 1510 C CA . GLU A 1 187 ? -26.889 -17.334 -31.340 1.00 72.56 187 GLU A CA 1
ATOM 1511 C C . GLU A 1 187 ? -25.544 -17.087 -32.053 1.00 72.56 187 GLU A C 1
ATOM 1513 O O . GLU A 1 187 ? -25.478 -16.299 -33.000 1.00 72.56 187 GLU A O 1
ATOM 1518 N N . LEU A 1 188 ? -24.474 -17.787 -31.652 1.00 61.59 188 LEU A N 1
ATOM 1519 C CA . LEU A 1 188 ? -23.209 -17.817 -32.385 1.00 61.59 188 LEU A CA 1
ATOM 1520 C C . LEU A 1 188 ? -23.394 -18.508 -33.754 1.00 61.59 188 LEU A C 1
ATOM 1522 O O . LEU A 1 188 ? -24.152 -19.475 -33.864 1.00 61.59 188 LEU A O 1
ATOM 1526 N N . PRO A 1 189 ? -22.705 -18.043 -34.816 1.00 62.59 189 PRO A N 1
ATOM 1527 C CA . PRO A 1 189 ? -22.776 -18.663 -36.135 1.00 62.59 189 PRO A CA 1
ATOM 1528 C C . PRO A 1 189 ? -22.530 -20.172 -36.053 1.00 62.59 189 PRO A C 1
ATOM 1530 O O . PRO A 1 189 ? -21.505 -20.618 -35.539 1.00 62.59 189 PRO A O 1
ATOM 1533 N N . CYS A 1 190 ? -23.498 -20.946 -36.546 1.00 64.56 190 CYS A N 1
ATOM 1534 C CA . CYS A 1 190 ? -23.543 -22.389 -36.355 1.00 64.56 190 CYS A CA 1
ATOM 1535 C C . CYS A 1 190 ? -22.273 -23.100 -36.861 1.00 64.56 190 CYS A C 1
ATOM 1537 O O . CYS A 1 190 ? -21.772 -22.795 -37.945 1.00 64.56 190 CYS A O 1
ATOM 1539 N N . GLN A 1 191 ? -21.823 -24.099 -36.095 1.00 69.69 191 GLN A N 1
ATOM 1540 C CA . GLN A 1 191 ? -20.867 -25.132 -36.506 1.00 69.69 191 GLN A CA 1
ATOM 1541 C C . GLN A 1 191 ? -19.394 -24.732 -36.662 1.00 69.69 191 GLN A C 1
ATOM 1543 O O . GLN A 1 191 ? -18.596 -25.530 -37.164 1.00 69.69 191 GLN A O 1
ATOM 1548 N N . LEU A 1 192 ? -19.001 -23.537 -36.211 1.00 72.56 192 LEU A N 1
ATOM 1549 C CA . LEU A 1 192 ? -17.595 -23.134 -36.202 1.00 72.56 192 LEU A CA 1
ATOM 1550 C C . LEU A 1 192 ? -16.805 -23.977 -35.184 1.00 72.56 192 LEU A C 1
ATOM 1552 O O . LEU A 1 192 ? -17.054 -23.881 -33.986 1.00 72.56 192 LEU A O 1
ATOM 1556 N N . GLY A 1 193 ? -15.862 -24.799 -35.651 1.00 73.50 193 GLY A N 1
ATOM 1557 C CA . GLY A 1 193 ? -15.117 -25.732 -34.791 1.00 73.50 193 GLY A CA 1
ATOM 1558 C C . GLY A 1 193 ? -15.850 -27.022 -34.394 1.00 73.50 193 GLY A C 1
ATOM 1559 O O . GLY A 1 193 ? -15.222 -27.907 -33.826 1.00 73.50 193 GLY A O 1
ATOM 1560 N N . ASP A 1 194 ? -17.132 -27.195 -34.738 1.00 78.12 194 ASP A N 1
ATOM 1561 C CA . ASP A 1 194 ? -17.912 -28.384 -34.330 1.00 78.12 194 ASP A CA 1
ATOM 1562 C C . ASP A 1 194 ? -17.490 -29.668 -35.065 1.00 78.12 194 ASP A C 1
ATOM 1564 O O . ASP A 1 194 ? -17.668 -30.779 -34.566 1.00 78.12 194 ASP A O 1
ATOM 1568 N N . PHE A 1 195 ? -16.961 -29.533 -36.284 1.00 79.06 195 PHE A N 1
ATOM 1569 C CA . PHE A 1 195 ? -16.602 -30.675 -37.133 1.00 79.06 195 PHE A CA 1
ATOM 1570 C C . PHE A 1 195 ? -15.107 -30.972 -37.171 1.00 79.06 195 PHE A C 1
ATOM 1572 O O . PHE A 1 195 ? -14.711 -32.020 -37.688 1.00 79.06 195 PHE A O 1
ATOM 1579 N N . ARG A 1 196 ? -14.276 -30.035 -36.707 1.00 81.31 196 ARG A N 1
ATOM 1580 C CA . ARG A 1 196 ? -12.822 -30.179 -36.686 1.00 81.31 196 ARG A CA 1
ATOM 1581 C C . ARG A 1 196 ? -12.200 -29.225 -35.669 1.00 81.31 196 ARG A C 1
ATOM 1583 O O . ARG A 1 196 ? -12.521 -28.039 -35.657 1.00 81.31 196 ARG A O 1
ATOM 1590 N N . ASP A 1 197 ? -11.257 -29.747 -34.893 1.00 76.88 197 ASP A N 1
ATOM 1591 C CA . ASP A 1 197 ? -10.526 -28.974 -33.883 1.00 76.88 197 ASP A CA 1
ATOM 1592 C C . ASP A 1 197 ? -9.536 -27.973 -34.511 1.00 76.88 197 ASP A C 1
ATOM 1594 O O . ASP A 1 197 ? -9.132 -27.004 -33.875 1.00 76.88 197 ASP A O 1
ATOM 1598 N N . ASP A 1 198 ? -9.146 -28.186 -35.773 1.00 82.00 198 ASP A N 1
ATOM 1599 C CA . ASP A 1 198 ? -8.220 -27.343 -36.534 1.00 82.00 198 ASP A CA 1
ATOM 1600 C C . ASP A 1 198 ? -8.936 -26.398 -37.515 1.00 82.00 198 ASP A C 1
ATOM 1602 O O . ASP A 1 198 ? -8.394 -26.065 -38.572 1.00 82.00 198 ASP A O 1
ATOM 1606 N N . ASP A 1 199 ? -10.168 -25.976 -37.205 1.00 85.00 199 ASP A N 1
ATOM 1607 C CA . ASP A 1 199 ? -10.960 -25.127 -38.097 1.00 85.00 199 ASP A CA 1
ATOM 1608 C C . ASP A 1 199 ? -10.210 -23.815 -38.400 1.00 85.00 199 ASP A C 1
ATOM 1610 O O . ASP A 1 199 ? -10.032 -22.970 -37.517 1.00 85.00 199 ASP A O 1
ATOM 1614 N N . PRO A 1 200 ? -9.770 -23.603 -39.655 1.00 86.44 200 PRO A N 1
ATOM 1615 C CA . PRO A 1 200 ? -8.917 -22.472 -39.979 1.00 86.44 200 PRO A CA 1
ATOM 1616 C C . PRO A 1 200 ? -9.649 -21.130 -39.860 1.00 86.44 200 PRO A C 1
ATOM 1618 O O . PRO A 1 200 ? -8.997 -20.107 -39.655 1.00 86.44 200 PRO A O 1
ATOM 1621 N N . LEU A 1 201 ? -10.983 -21.108 -39.969 1.00 86.56 201 LEU A N 1
ATOM 1622 C CA . LEU A 1 201 ? -11.772 -19.896 -39.763 1.00 86.56 201 LEU A CA 1
ATOM 1623 C C . LEU A 1 201 ? -11.932 -19.592 -38.269 1.00 86.56 201 LEU A C 1
ATOM 1625 O O . LEU A 1 201 ? -11.792 -18.434 -37.879 1.00 86.56 201 LEU A O 1
ATOM 1629 N N . LEU A 1 202 ? -12.146 -20.615 -37.436 1.00 86.12 202 LEU A N 1
ATOM 1630 C CA . LEU A 1 202 ? -12.160 -20.460 -35.976 1.00 86.12 202 LEU A CA 1
ATOM 1631 C C . LEU A 1 202 ? -10.816 -19.932 -35.466 1.00 86.12 202 LEU A C 1
ATOM 1633 O O . LEU A 1 202 ? -10.784 -18.941 -34.736 1.00 86.12 202 LEU A O 1
ATOM 1637 N N . ILE A 1 203 ? -9.716 -20.539 -35.916 1.00 87.06 203 ILE A N 1
ATOM 1638 C CA . ILE A 1 203 ? -8.356 -20.113 -35.575 1.00 87.06 203 ILE A CA 1
ATOM 1639 C C . ILE A 1 203 ? -8.134 -18.646 -35.973 1.00 87.06 203 ILE A C 1
ATOM 1641 O O . ILE A 1 203 ? -7.650 -17.844 -35.175 1.00 87.06 203 ILE A O 1
ATOM 1645 N N . ALA A 1 204 ? -8.531 -18.261 -37.190 1.00 87.81 204 ALA A N 1
ATOM 1646 C CA . ALA A 1 204 ? -8.377 -16.887 -37.663 1.00 87.81 204 ALA A CA 1
ATOM 1647 C C . ALA A 1 204 ? -9.191 -15.870 -36.839 1.00 87.81 204 ALA A C 1
ATOM 1649 O O . ALA A 1 204 ? -8.697 -14.774 -36.571 1.00 87.81 204 ALA A O 1
ATOM 1650 N N . ILE A 1 205 ? -10.410 -16.224 -36.413 1.00 85.69 205 ILE A N 1
ATOM 1651 C CA . ILE A 1 205 ? -11.247 -15.374 -35.551 1.00 85.69 205 ILE A CA 1
ATOM 1652 C C . ILE A 1 205 ? -10.621 -15.222 -34.161 1.00 85.69 205 ILE A C 1
ATOM 1654 O O . ILE A 1 205 ? -10.557 -14.110 -33.641 1.00 85.69 205 ILE A O 1
ATOM 1658 N N . GLN A 1 206 ? -10.111 -16.308 -33.575 1.00 85.75 206 GLN A N 1
ATOM 1659 C CA . GLN A 1 206 ? -9.453 -16.274 -32.266 1.00 85.75 206 GLN A CA 1
ATOM 1660 C C . GLN A 1 206 ? -8.197 -15.396 -32.282 1.00 85.75 206 GLN A C 1
ATOM 1662 O O . GLN A 1 206 ? -8.067 -14.515 -31.433 1.00 85.75 206 GLN A O 1
ATOM 1667 N N . LEU A 1 207 ? -7.330 -15.574 -33.286 1.00 86.19 207 LEU A N 1
ATOM 1668 C CA . LEU A 1 207 ? -6.139 -14.741 -33.491 1.00 86.19 207 LEU A CA 1
ATOM 1669 C C . LEU A 1 207 ? -6.497 -13.259 -33.653 1.00 86.19 207 LEU A C 1
ATOM 1671 O O . LEU A 1 207 ? -5.828 -12.376 -33.119 1.00 86.19 207 LEU A O 1
ATOM 1675 N N . ARG A 1 208 ? -7.584 -12.965 -34.372 1.00 83.12 208 ARG A N 1
ATOM 1676 C CA . ARG A 1 208 ? -8.077 -11.594 -34.513 1.00 83.12 208 ARG A CA 1
ATOM 1677 C C . ARG A 1 208 ? -8.570 -11.035 -33.183 1.00 83.12 208 ARG A C 1
ATOM 1679 O O . ARG A 1 208 ? -8.167 -9.930 -32.840 1.00 83.12 208 ARG A O 1
ATOM 1686 N N . ASN A 1 209 ? -9.384 -11.768 -32.432 1.00 83.44 209 ASN A N 1
ATOM 1687 C CA . ASN A 1 209 ? -9.892 -11.305 -31.140 1.00 83.44 209 ASN A CA 1
ATOM 1688 C C . ASN A 1 209 ? -8.757 -11.005 -30.147 1.00 83.44 209 ASN A C 1
ATOM 1690 O O . ASN A 1 209 ? -8.828 -9.999 -29.449 1.00 83.44 209 ASN A O 1
ATOM 1694 N N . SER A 1 210 ? -7.696 -11.820 -30.121 1.00 82.69 210 SER A N 1
ATOM 1695 C CA . SER A 1 210 ? -6.530 -11.575 -29.259 1.00 82.69 210 SER A CA 1
ATOM 1696 C C . SER A 1 210 ? -5.688 -10.375 -29.686 1.00 82.69 210 SER A C 1
ATOM 1698 O O . SER A 1 210 ? -5.115 -9.692 -28.849 1.00 82.69 210 SER A O 1
ATOM 1700 N N . GLU A 1 211 ? -5.584 -10.106 -30.985 1.00 80.69 211 GLU A N 1
ATOM 1701 C CA . GLU A 1 211 ? -4.806 -8.963 -31.479 1.00 80.69 211 GLU A CA 1
ATOM 1702 C C . GLU A 1 211 ? -5.597 -7.652 -31.346 1.00 80.69 211 GLU A C 1
ATOM 1704 O O . GLU A 1 211 ? -5.030 -6.606 -31.047 1.00 80.69 211 GLU A O 1
ATOM 1709 N N . TRP A 1 212 ? -6.923 -7.704 -31.501 1.00 77.62 212 TRP A N 1
ATOM 1710 C CA . TRP A 1 212 ? -7.805 -6.551 -31.298 1.00 77.62 212 TRP A CA 1
ATOM 1711 C C . TRP A 1 212 ? -8.126 -6.262 -29.830 1.00 77.62 212 TRP A C 1
ATOM 1713 O O . TRP A 1 212 ? -8.572 -5.157 -29.539 1.00 77.62 212 TRP A O 1
ATOM 1723 N N . SER A 1 213 ? -7.885 -7.185 -28.892 1.00 80.69 213 SER A N 1
ATOM 1724 C CA . SER A 1 213 ? -8.106 -6.906 -27.463 1.00 80.69 213 SER A CA 1
ATOM 1725 C C . SER A 1 213 ? -7.220 -5.776 -26.934 1.00 80.69 213 SER A C 1
ATOM 1727 O O . SER A 1 213 ? -7.562 -5.157 -25.934 1.00 80.69 213 SER A O 1
ATOM 1729 N N . ASN A 1 214 ? -6.097 -5.515 -27.610 1.00 73.62 214 ASN A N 1
ATOM 1730 C CA . ASN A 1 214 ? -5.131 -4.468 -27.271 1.00 73.62 214 ASN A CA 1
ATOM 1731 C C . ASN A 1 214 ? -5.201 -3.267 -28.231 1.00 73.62 214 ASN A C 1
ATOM 1733 O O . ASN A 1 214 ? -4.286 -2.445 -28.249 1.00 73.62 214 ASN A O 1
ATOM 1737 N N . TYR A 1 215 ? -6.234 -3.195 -29.075 1.00 77.06 215 TYR A N 1
ATOM 1738 C CA . TYR A 1 215 ? -6.406 -2.093 -30.011 1.00 77.06 215 TYR A CA 1
ATOM 1739 C C . TYR A 1 215 ? -6.812 -0.810 -29.280 1.00 77.06 215 TYR A C 1
ATOM 1741 O O . TYR A 1 215 ? -7.757 -0.805 -28.494 1.00 77.06 215 TYR A O 1
ATOM 1749 N N . ASP A 1 216 ? -6.119 0.275 -29.604 1.00 73.31 216 ASP A N 1
ATOM 1750 C CA . ASP A 1 216 ? -6.374 1.631 -29.132 1.00 73.31 216 ASP A CA 1
ATOM 1751 C C . ASP A 1 216 ? -6.545 2.549 -30.353 1.00 73.31 216 ASP A C 1
ATOM 1753 O O . ASP A 1 216 ? -5.668 2.625 -31.221 1.00 73.31 216 ASP A O 1
ATOM 1757 N N . GLU A 1 217 ? -7.686 3.236 -30.438 1.00 74.69 217 GLU A N 1
ATOM 1758 C CA . GLU A 1 217 ? -8.011 4.137 -31.549 1.00 74.69 217 GLU A CA 1
ATOM 1759 C C . GLU A 1 217 ? -7.012 5.300 -31.678 1.00 74.69 217 GLU A C 1
ATOM 1761 O O . GLU A 1 217 ? -6.762 5.769 -32.796 1.00 74.69 217 GLU A O 1
ATOM 1766 N N . ASP A 1 218 ? -6.397 5.716 -30.566 1.00 77.19 218 ASP A N 1
ATOM 1767 C CA . ASP A 1 218 ? -5.469 6.846 -30.507 1.00 77.19 218 ASP A CA 1
ATOM 1768 C C . ASP A 1 218 ? -4.005 6.443 -30.779 1.00 77.19 218 ASP A C 1
ATOM 1770 O O . ASP A 1 218 ? -3.189 7.287 -31.174 1.00 77.19 218 ASP A O 1
ATOM 1774 N N . ASP A 1 219 ? -3.661 5.151 -30.671 1.00 77.44 219 ASP A N 1
ATOM 1775 C CA . ASP A 1 219 ? -2.333 4.629 -31.014 1.00 77.44 219 ASP A CA 1
ATOM 1776 C C . ASP A 1 219 ? -2.339 3.858 -32.338 1.00 77.44 219 ASP A C 1
ATOM 1778 O O . ASP A 1 219 ? -2.712 2.689 -32.431 1.00 77.44 219 ASP A O 1
ATOM 1782 N N . ARG A 1 220 ? -1.786 4.476 -33.387 1.00 70.75 220 ARG A N 1
ATOM 1783 C CA . ARG A 1 220 ? -1.618 3.833 -34.703 1.00 70.75 220 ARG A CA 1
ATOM 1784 C C . ARG A 1 220 ? -0.766 2.561 -34.671 1.00 70.75 220 ARG A C 1
ATOM 1786 O O . ARG A 1 220 ? -0.867 1.766 -35.605 1.00 70.75 220 ARG A O 1
ATOM 1793 N N . LYS A 1 221 ? 0.089 2.370 -33.661 1.00 75.62 221 LYS A N 1
ATOM 1794 C CA . LYS A 1 221 ? 0.902 1.153 -33.509 1.00 75.62 221 LYS A CA 1
ATOM 1795 C C . LYS A 1 221 ? 0.093 -0.034 -32.992 1.00 75.62 221 LYS A C 1
ATOM 1797 O O . LYS A 1 221 ? 0.532 -1.163 -33.187 1.00 75.62 221 LYS A O 1
ATOM 1802 N N . SER A 1 222 ? -1.077 0.209 -32.403 1.00 72.69 222 SER A N 1
ATOM 1803 C CA . SER A 1 222 ? -1.994 -0.837 -31.942 1.00 72.69 222 SER A CA 1
ATOM 1804 C C . SER A 1 222 ? -2.781 -1.491 -33.091 1.00 72.69 222 SER A C 1
ATOM 1806 O O . SER A 1 222 ? -3.419 -2.520 -32.894 1.00 72.69 222 SER A O 1
ATOM 1808 N N . ILE A 1 223 ? -2.740 -0.917 -34.308 1.00 75.00 223 ILE A N 1
ATOM 1809 C CA . ILE A 1 223 ? -3.465 -1.428 -35.479 1.00 75.00 223 ILE A CA 1
ATOM 1810 C C . ILE A 1 223 ? -2.873 -2.782 -35.905 1.00 75.00 223 ILE A C 1
ATOM 1812 O O . ILE A 1 223 ? -1.740 -2.823 -36.400 1.00 75.00 223 ILE A O 1
ATOM 1816 N N . PRO A 1 224 ? -3.638 -3.890 -35.845 1.00 73.38 224 PRO A N 1
ATOM 1817 C CA . PRO A 1 224 ? -3.072 -5.197 -36.149 1.00 73.38 224 PRO A CA 1
ATOM 1818 C C . PRO A 1 224 ? -2.740 -5.375 -37.638 1.00 73.38 224 PRO A C 1
ATOM 1820 O O . PRO A 1 224 ? -3.584 -5.173 -38.536 1.00 73.38 224 PRO A O 1
ATOM 1823 N N . SER A 1 225 ? -1.508 -5.823 -37.902 1.00 81.88 225 SER A N 1
ATOM 1824 C CA . SER A 1 225 ? -1.010 -6.111 -39.249 1.00 81.88 225 SER A CA 1
ATOM 1825 C C . SER A 1 225 ? -1.642 -7.380 -39.822 1.00 81.88 225 SER A C 1
ATOM 1827 O O . SER A 1 225 ? -1.624 -8.448 -39.214 1.00 81.88 225 SER A O 1
ATOM 1829 N N . GLN A 1 226 ? -2.162 -7.277 -41.047 1.00 80.31 226 GLN A N 1
ATOM 1830 C CA . GLN A 1 226 ? -2.736 -8.421 -41.763 1.00 80.31 226 GLN A CA 1
ATOM 1831 C C . GLN A 1 226 ? -1.675 -9.469 -42.114 1.00 80.31 226 GLN A C 1
ATOM 1833 O O . GLN A 1 226 ? -1.948 -10.662 -42.068 1.00 80.31 226 GLN A O 1
ATOM 1838 N N . GLU A 1 227 ? -0.458 -9.043 -42.449 1.00 84.38 227 GLU A N 1
ATOM 1839 C CA . GLU A 1 227 ? 0.618 -9.964 -42.828 1.00 84.38 227 GLU A CA 1
ATOM 1840 C C . GLU A 1 227 ? 1.114 -10.785 -41.635 1.00 84.38 227 GLU A C 1
ATOM 1842 O O . GLU A 1 227 ? 1.406 -11.975 -41.780 1.00 84.38 227 GLU A O 1
ATOM 1847 N N . ALA A 1 228 ? 1.141 -10.174 -40.446 1.00 83.69 228 ALA A N 1
ATOM 1848 C CA . ALA A 1 228 ? 1.466 -10.865 -39.203 1.00 83.69 228 ALA A CA 1
ATOM 1849 C C . ALA A 1 228 ? 0.424 -11.952 -38.896 1.00 83.69 228 ALA A C 1
ATOM 1851 O O . ALA A 1 228 ? 0.787 -13.107 -38.679 1.00 83.69 228 ALA A O 1
ATOM 1852 N N . LEU A 1 229 ? -0.863 -11.615 -39.002 1.00 85.88 229 LEU A N 1
ATOM 1853 C CA . LEU A 1 229 ? -1.971 -12.548 -38.782 1.00 85.88 229 LEU A CA 1
ATOM 1854 C C . LEU A 1 229 ? -1.996 -13.704 -39.788 1.00 85.88 229 LEU A C 1
ATOM 1856 O O . LEU A 1 229 ? -2.174 -14.855 -39.402 1.00 85.88 229 LEU A O 1
ATOM 1860 N N . VAL A 1 230 ? -1.756 -13.429 -41.073 1.00 86.50 230 VAL A N 1
ATOM 1861 C CA . VAL A 1 230 ? -1.644 -14.475 -42.107 1.00 86.50 230 VAL A CA 1
ATOM 1862 C C . VAL A 1 230 ? -0.468 -15.411 -41.815 1.00 86.50 230 VAL A C 1
ATOM 1864 O O . VAL A 1 230 ? -0.574 -16.622 -42.013 1.00 86.50 230 VAL A O 1
ATOM 1867 N N . THR A 1 231 ? 0.646 -14.874 -41.316 1.00 86.62 231 THR A N 1
ATOM 1868 C CA . THR A 1 231 ? 1.815 -15.677 -40.936 1.00 86.62 231 THR A CA 1
ATOM 1869 C C . THR A 1 231 ? 1.507 -16.571 -39.736 1.00 86.62 231 THR A C 1
ATOM 1871 O O . THR A 1 231 ? 1.787 -17.768 -39.793 1.00 86.62 231 THR A O 1
ATOM 1874 N N . GLN A 1 232 ? 0.879 -16.027 -38.691 1.00 86.69 232 GLN A N 1
ATOM 1875 C CA . GLN A 1 232 ? 0.457 -16.785 -37.508 1.00 86.69 232 GLN A CA 1
ATOM 1876 C C . GLN A 1 232 ? -0.570 -17.872 -37.866 1.00 86.69 232 GLN A C 1
ATOM 1878 O O . GLN A 1 232 ? -0.433 -19.018 -37.439 1.00 86.69 232 GLN A O 1
ATOM 1883 N N . LEU A 1 233 ? -1.540 -17.564 -38.733 1.00 88.00 233 LEU A N 1
ATOM 1884 C CA . LEU A 1 233 ? -2.533 -18.531 -39.210 1.00 88.00 233 LEU A CA 1
ATOM 1885 C C . LEU A 1 233 ? -1.875 -19.721 -39.925 1.00 88.00 233 LEU A C 1
ATOM 1887 O O . LEU A 1 233 ? -2.225 -20.870 -39.670 1.00 88.00 233 LEU A O 1
ATOM 1891 N N . LYS A 1 234 ? -0.874 -19.467 -40.779 1.00 87.50 234 LYS A N 1
ATOM 1892 C CA . LYS A 1 234 ? -0.108 -20.518 -41.479 1.00 87.50 234 LYS A CA 1
ATOM 1893 C C . LYS A 1 234 ? 0.789 -21.336 -40.545 1.00 87.50 234 LYS A C 1
ATOM 1895 O O . LYS A 1 234 ? 1.130 -22.469 -40.875 1.00 87.50 234 LYS A O 1
ATOM 1900 N N . GLN A 1 235 ? 1.205 -20.769 -39.412 1.00 85.94 235 GLN A N 1
ATOM 1901 C CA . GLN A 1 235 ? 1.950 -21.501 -38.385 1.00 85.94 235 GLN A CA 1
ATOM 1902 C C . GLN A 1 235 ? 1.034 -22.448 -37.606 1.00 85.94 235 GLN A C 1
ATOM 1904 O O . GLN A 1 235 ? 1.422 -23.587 -37.345 1.00 85.94 235 GLN A O 1
ATOM 1909 N N . GLN A 1 236 ? -0.173 -21.994 -37.263 1.00 84.25 236 GLN A N 1
ATOM 1910 C CA . GLN A 1 236 ? -1.141 -22.792 -36.510 1.00 84.25 236 GLN A CA 1
ATOM 1911 C C . GLN A 1 236 ? -1.816 -23.862 -37.382 1.00 84.25 236 GLN A C 1
ATOM 1913 O O . GLN A 1 236 ? -1.976 -24.997 -36.938 1.00 84.25 236 GLN A O 1
ATOM 1918 N N . TYR A 1 237 ? -2.112 -23.553 -38.647 1.00 82.81 237 TYR A N 1
ATOM 1919 C CA . TYR A 1 237 ? -2.634 -24.510 -39.623 1.00 82.81 237 TYR A CA 1
ATOM 1920 C C . TYR A 1 237 ? -1.538 -24.948 -40.606 1.00 82.81 237 TYR A C 1
ATOM 1922 O O . TYR A 1 237 ? -1.209 -24.250 -41.573 1.00 82.81 237 TYR A O 1
ATOM 1930 N N . LYS A 1 238 ? -0.960 -26.132 -40.364 1.00 77.81 238 LYS A N 1
ATOM 1931 C CA . LYS A 1 238 ? 0.165 -26.663 -41.151 1.00 77.81 238 LYS A CA 1
ATOM 1932 C C . LYS A 1 238 ? -0.204 -26.798 -42.636 1.00 77.81 238 LYS A C 1
ATOM 1934 O O . LYS A 1 238 ? -1.217 -27.393 -42.982 1.00 77.81 238 LYS A O 1
ATOM 1939 N N . ASN A 1 239 ? 0.681 -26.317 -43.513 1.00 79.94 239 ASN A N 1
ATOM 1940 C CA . ASN A 1 239 ? 0.591 -26.417 -44.980 1.00 79.94 239 ASN A CA 1
ATOM 1941 C C . ASN A 1 239 ? -0.544 -25.616 -45.657 1.00 79.94 239 ASN A C 1
ATOM 1943 O O . ASN A 1 239 ? -0.931 -25.950 -46.777 1.00 79.94 239 ASN A O 1
ATOM 1947 N N . MET A 1 240 ? -1.049 -24.534 -45.047 1.00 84.62 240 MET A N 1
ATOM 1948 C CA . MET A 1 240 ? -2.019 -23.655 -45.719 1.00 84.62 240 MET A CA 1
ATOM 1949 C C . MET A 1 240 ? -1.392 -22.883 -46.903 1.00 84.62 240 MET A C 1
ATOM 1951 O O . MET A 1 240 ? -0.401 -22.165 -46.710 1.00 84.62 240 MET A O 1
ATOM 1955 N N . PRO A 1 241 ? -1.981 -22.935 -48.114 1.00 90.25 241 PRO A N 1
ATOM 1956 C CA . PRO A 1 241 ? -1.607 -22.055 -49.219 1.00 90.25 241 PRO A CA 1
ATOM 1957 C C . PRO A 1 241 ? -1.810 -20.574 -48.872 1.00 90.25 241 PRO A C 1
ATOM 1959 O O . PRO A 1 241 ? -2.806 -20.200 -48.254 1.00 90.25 241 PRO A O 1
ATOM 1962 N N . ASP A 1 242 ? -0.909 -19.703 -49.333 1.00 86.88 242 ASP A N 1
ATOM 1963 C CA . ASP A 1 242 ? -0.941 -18.268 -48.998 1.00 86.88 242 ASP A CA 1
ATOM 1964 C C . ASP A 1 242 ? -2.252 -17.580 -49.412 1.00 86.88 242 ASP A C 1
ATOM 1966 O O . ASP A 1 242 ? -2.842 -16.819 -48.647 1.00 86.88 242 ASP A O 1
ATOM 1970 N N . ALA A 1 243 ? -2.754 -17.918 -50.602 1.00 87.62 243 ALA A N 1
ATOM 1971 C CA . ALA A 1 243 ? -4.019 -17.400 -51.112 1.00 87.62 243 ALA A CA 1
ATOM 1972 C C . ALA A 1 243 ? -5.211 -17.780 -50.217 1.00 87.62 243 ALA A C 1
ATOM 1974 O O . ALA A 1 243 ? -6.110 -16.967 -50.008 1.00 87.62 243 ALA A O 1
ATOM 1975 N N . GLN A 1 244 ? -5.200 -18.994 -49.656 1.00 86.44 244 GLN A N 1
ATOM 1976 C CA . GLN A 1 244 ? -6.246 -19.469 -48.754 1.00 86.44 244 GLN A CA 1
ATOM 1977 C C . GLN A 1 244 ? -6.161 -18.763 -47.397 1.00 86.44 244 GLN A C 1
ATOM 1979 O O . GLN A 1 244 ? -7.180 -18.292 -46.902 1.00 86.44 244 GLN A O 1
ATOM 1984 N N . ALA A 1 245 ? -4.957 -18.601 -46.844 1.00 87.62 245 ALA A N 1
ATOM 1985 C CA . ALA A 1 245 ? -4.747 -17.894 -45.581 1.00 87.62 245 ALA A CA 1
ATOM 1986 C C . ALA A 1 245 ? -5.236 -16.440 -45.639 1.00 87.62 245 ALA A C 1
ATOM 1988 O O . ALA A 1 245 ? -5.951 -15.986 -44.749 1.00 87.62 245 ALA A O 1
ATOM 1989 N N . ARG A 1 246 ? -4.928 -15.726 -46.730 1.00 87.94 246 ARG A N 1
ATOM 1990 C CA . ARG A 1 246 ? -5.405 -14.349 -46.951 1.00 87.94 246 ARG A CA 1
ATOM 1991 C C . ARG A 1 246 ? -6.920 -14.268 -47.113 1.00 87.94 246 ARG A C 1
ATOM 1993 O O . ARG A 1 246 ? -7.532 -13.315 -46.641 1.00 87.94 246 ARG A O 1
ATOM 2000 N N . ALA A 1 247 ? -7.529 -15.243 -47.786 1.00 86.94 247 ALA A N 1
ATOM 2001 C CA . ALA A 1 247 ? -8.978 -15.285 -47.953 1.00 86.94 247 ALA A CA 1
ATOM 2002 C C . ALA A 1 247 ? -9.695 -15.528 -46.616 1.00 86.94 247 ALA A C 1
ATOM 2004 O O . ALA A 1 247 ? -10.659 -14.830 -46.313 1.00 86.94 247 ALA A O 1
ATOM 2005 N N . ILE A 1 248 ? -9.201 -16.471 -45.809 1.00 87.62 248 ILE A N 1
ATOM 2006 C CA . ILE A 1 248 ? -9.764 -16.797 -44.492 1.00 87.62 248 ILE A CA 1
ATOM 2007 C C . ILE A 1 248 ? -9.607 -15.620 -43.529 1.00 87.62 248 ILE A C 1
ATOM 2009 O O . ILE A 1 248 ? -10.583 -15.221 -42.900 1.00 87.62 248 ILE A O 1
ATOM 2013 N N . GLU A 1 249 ? -8.425 -15.004 -43.476 1.00 86.12 249 GLU A N 1
ATOM 2014 C CA . GLU A 1 249 ? -8.195 -13.809 -42.658 1.00 86.12 249 GLU A CA 1
ATOM 2015 C C . GLU A 1 249 ? -9.148 -12.671 -43.051 1.00 86.12 249 GLU A C 1
ATOM 2017 O O . GLU A 1 249 ? -9.759 -12.045 -42.186 1.00 86.12 249 GLU A O 1
ATOM 2022 N N . LYS A 1 250 ? -9.349 -12.450 -44.357 1.00 85.00 250 LYS A N 1
ATOM 2023 C CA . LYS A 1 250 ? -10.264 -11.416 -44.850 1.00 85.00 250 LYS A CA 1
ATOM 2024 C C . LYS A 1 250 ? -11.709 -11.655 -44.407 1.00 85.00 250 LYS A C 1
ATOM 2026 O O . LYS A 1 250 ? -12.415 -10.687 -44.143 1.00 85.00 250 LYS A O 1
ATOM 2031 N N . VAL A 1 251 ? -12.148 -12.913 -44.350 1.00 82.94 251 VAL A N 1
ATOM 2032 C CA . VAL A 1 251 ? -13.492 -13.291 -43.879 1.00 82.94 251 VAL A CA 1
ATOM 2033 C C . VAL A 1 251 ? -13.605 -13.161 -42.357 1.00 82.94 251 VAL A C 1
ATOM 2035 O O . VAL A 1 251 ? -14.639 -12.719 -41.869 1.00 82.94 251 VAL A O 1
ATOM 2038 N N . ALA A 1 252 ? -12.544 -13.489 -41.617 1.00 82.94 252 ALA A N 1
ATOM 2039 C CA . ALA A 1 252 ? -12.488 -13.348 -40.162 1.00 82.94 252 ALA A CA 1
ATOM 2040 C C . ALA A 1 252 ? -12.379 -11.885 -39.687 1.00 82.94 252 ALA A C 1
ATOM 2042 O O . ALA A 1 252 ? -12.604 -11.600 -38.514 1.00 82.94 252 ALA A O 1
ATOM 2043 N N . CYS A 1 253 ? -12.013 -10.946 -40.567 1.00 78.75 253 CYS A N 1
ATOM 2044 C CA . CYS A 1 253 ? -11.859 -9.537 -40.217 1.00 78.75 253 CYS A CA 1
ATOM 2045 C C . CYS A 1 253 ? -13.233 -8.858 -40.010 1.00 78.75 253 CYS A C 1
ATOM 2047 O O . CYS A 1 253 ? -13.985 -8.706 -40.976 1.00 78.75 253 CYS A O 1
ATOM 2049 N N . PRO A 1 254 ? -13.550 -8.353 -38.800 1.00 68.62 254 PRO A N 1
ATOM 2050 C CA . PRO A 1 254 ? -14.854 -7.745 -38.512 1.00 68.62 254 PRO A CA 1
ATOM 2051 C C . PRO A 1 254 ? -15.044 -6.364 -39.167 1.00 68.62 254 PRO A C 1
ATOM 2053 O O . PRO A 1 254 ? -16.161 -5.857 -39.255 1.00 68.62 254 PRO A O 1
ATOM 2056 N N . ILE A 1 255 ? -13.961 -5.745 -39.648 1.00 67.56 255 ILE A N 1
ATOM 2057 C CA . ILE A 1 255 ? -13.957 -4.384 -40.195 1.00 67.56 255 ILE A CA 1
ATOM 2058 C C . ILE A 1 255 ? -13.747 -4.420 -41.709 1.00 67.56 255 ILE A C 1
ATOM 2060 O O . ILE A 1 255 ? -12.799 -5.029 -42.212 1.00 67.56 255 ILE A O 1
ATOM 2064 N N . LYS A 1 256 ? -14.587 -3.683 -42.447 1.00 59.59 256 LYS A N 1
ATOM 2065 C CA . LYS A 1 256 ? -14.360 -3.395 -43.869 1.00 59.59 256 LYS A CA 1
ATOM 2066 C C . LYS A 1 256 ? -13.186 -2.426 -44.012 1.00 59.59 256 LYS A C 1
ATOM 2068 O O . LYS A 1 256 ? -13.351 -1.220 -43.840 1.00 59.59 256 LYS A O 1
ATOM 2073 N N . ARG A 1 257 ? -12.006 -2.946 -44.349 1.00 56.12 257 ARG A N 1
ATOM 2074 C CA . ARG A 1 257 ? -10.871 -2.123 -44.788 1.00 56.12 257 ARG A CA 1
ATOM 2075 C C . ARG A 1 257 ? -11.234 -1.500 -46.146 1.00 56.12 257 ARG A C 1
ATOM 2077 O O . ARG A 1 257 ? -11.635 -2.235 -47.048 1.00 56.12 257 ARG A O 1
ATOM 2084 N N . LYS A 1 258 ? -11.203 -0.166 -46.237 1.00 50.56 258 LYS A N 1
ATOM 2085 C CA . LYS A 1 258 ? -11.399 0.576 -47.495 1.00 50.56 258 LYS A CA 1
ATOM 2086 C C . LYS A 1 258 ? -10.211 0.385 -48.427 1.00 50.56 258 LYS A C 1
ATOM 2088 O O . LYS A 1 258 ? -9.083 0.278 -47.898 1.00 50.56 258 LYS A O 1
#

pLDDT: mean 85.47, std 11.35, range [45.88, 97.75]

Sequence (258 aa):
MFQTINNEKYELVHFEILLSEVSNQENISFAEACAVIAREASWHLEGIPFNEPFYLYDYDVINGFSNSDAFSNQSINFLKDMALGAEFAEESNPDVKGMYSRIDSGSGWYREFYFKGTEITISFLDTGVNLPPCLEKFRSRAEQLLKSKKDRLAKERAKAGQKEASRDELEKEIERLQTEVKQLLSELPCQLGDFRDDDPLLIAIQLRNSEWSNYDEDDRKSIPSQEALVTQLKQQYKNMPDAQARAIEKVACPIKRK

Radius of gyration: 28.66 Å; chains: 1; bounding box: 57×56×75 Å